Protein AF-0000000080804119 (afdb_homodimer)

pLDDT: mean 88.24, std 18.06, range [28.95, 98.88]

Structure (mmCIF, N/CA/C/O backbone):
data_AF-0000000080804119-model_v1
#
loop_
_entity.id
_entity.type
_entity.pdbx_description
1 polymer Angiogenin
#
loop_
_atom_site.group_PDB
_atom_site.id
_atom_site.type_symbol
_atom_site.label_atom_id
_atom_site.label_alt_id
_atom_site.label_comp_id
_atom_site.label_asym_id
_atom_site.label_entity_id
_atom_site.label_seq_id
_atom_site.pdbx_PDB_ins_code
_atom_site.Cartn_x
_atom_site.Cartn_y
_atom_site.Cartn_z
_atom_site.occupancy
_atom_site.B_iso_or_equiv
_atom_site.auth_seq_id
_atom_site.auth_comp_id
_atom_site.auth_asym_id
_atom_site.auth_atom_id
_atom_site.pdbx_PDB_model_num
ATOM 1 N N . MET A 1 1 ? -75.188 -12.43 28.734 1 28.95 1 MET A N 1
ATOM 2 C CA . MET A 1 1 ? -74 -11.648 29.062 1 28.95 1 MET A CA 1
ATOM 3 C C . MET A 1 1 ? -72.875 -11.961 28.094 1 28.95 1 MET A C 1
ATOM 5 O O . MET A 1 1 ? -72.312 -13.07 28.109 1 28.95 1 MET A O 1
ATOM 9 N N . VAL A 1 2 ? -72.938 -11.477 26.766 1 43 2 VAL A N 1
ATOM 10 C CA . VAL A 1 2 ? -72 -11.609 25.625 1 43 2 VAL A CA 1
ATOM 11 C C . VAL A 1 2 ? -70.625 -11.055 25.969 1 43 2 VAL A C 1
ATOM 13 O O . VAL A 1 2 ? -70.5 -9.883 26.328 1 43 2 VAL A O 1
ATOM 16 N N . MET A 1 3 ? -69.812 -11.805 26.703 1 42.59 3 MET A N 1
ATOM 17 C CA . MET A 1 3 ? -68.438 -11.461 27 1 42.59 3 MET A CA 1
ATOM 18 C C . MET A 1 3 ? -67.688 -11.008 25.75 1 42.59 3 MET A C 1
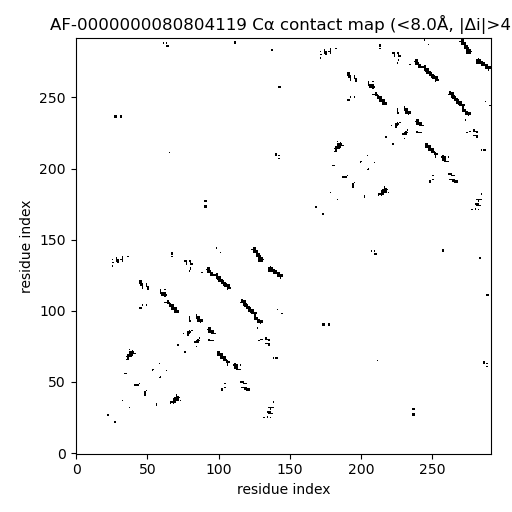ATOM 20 O O . MET A 1 3 ? -67.688 -11.727 24.75 1 42.59 3 MET A O 1
ATOM 24 N N . GLY A 1 4 ? -67.812 -9.742 25.297 1 43.38 4 GLY A N 1
ATOM 25 C CA . GLY A 1 4 ? -67.125 -9.086 24.203 1 43.38 4 GLY A CA 1
ATOM 26 C C . GLY A 1 4 ? -65.625 -9.305 24.203 1 43.38 4 GLY A C 1
ATOM 27 O O . GLY A 1 4 ? -65 -9.148 25.25 1 43.38 4 GLY A O 1
ATOM 28 N N . LEU A 1 5 ? -65.125 -10.305 23.484 1 48.16 5 LEU A N 1
ATOM 29 C CA . LEU A 1 5 ? -63.688 -10.508 23.203 1 48.16 5 LEU A CA 1
ATOM 30 C C . LEU A 1 5 ? -63 -9.18 22.891 1 48.16 5 LEU A C 1
ATOM 32 O O . LEU A 1 5 ? -63.406 -8.469 21.969 1 48.16 5 LEU A O 1
ATOM 36 N N . GLY A 1 6 ? -62.531 -8.445 23.875 1 47.31 6 GLY A N 1
ATOM 37 C CA . GLY A 1 6 ? -61.719 -7.238 23.672 1 47.31 6 GLY A CA 1
ATOM 38 C C . GLY A 1 6 ? -60.594 -7.43 22.688 1 47.31 6 GLY A C 1
ATOM 39 O O . GLY A 1 6 ? -60.156 -8.555 22.453 1 47.31 6 GLY A O 1
ATOM 40 N N . PRO A 1 7 ? -60.375 -6.566 21.688 1 52.31 7 PRO A N 1
ATOM 41 C CA . PRO A 1 7 ? -59.25 -6.605 20.719 1 52.31 7 PRO A CA 1
ATOM 42 C C . PRO A 1 7 ? -57.906 -6.766 21.375 1 52.31 7 PRO A C 1
ATOM 44 O O . PRO A 1 7 ? -57.594 -6.059 22.344 1 52.31 7 PRO A O 1
ATOM 47 N N . LEU A 1 8 ? -57.344 -8.039 21.547 1 51.06 8 LEU A N 1
ATOM 48 C CA . LEU A 1 8 ? -55.938 -8.227 21.906 1 51.06 8 LEU A CA 1
ATOM 49 C C . LEU A 1 8 ? -55.031 -7.383 21.031 1 51.06 8 LEU A C 1
ATOM 51 O O . LEU A 1 8 ? -54.938 -7.594 19.812 1 51.06 8 LEU A O 1
ATOM 55 N N . LEU A 1 9 ? -54.906 -6.07 21.328 1 48.06 9 LEU A N 1
ATOM 56 C CA . LEU A 1 9 ? -53.906 -5.258 20.641 1 48.06 9 LEU A CA 1
ATOM 57 C C . LEU A 1 9 ? -52.531 -5.906 20.75 1 48.06 9 LEU A C 1
ATOM 59 O O . LEU A 1 9 ? -52.031 -6.113 21.844 1 48.06 9 LEU A O 1
ATOM 63 N N . LEU A 1 10 ? -52.219 -6.875 19.859 1 48.91 10 LEU A N 1
ATOM 64 C CA . LEU A 1 10 ? -50.844 -7.363 19.703 1 48.91 10 LEU A CA 1
ATOM 65 C C . LEU A 1 10 ? -49.875 -6.203 19.531 1 48.91 10 LEU A C 1
ATOM 67 O O . LEU A 1 10 ? -49.906 -5.5 18.531 1 48.91 10 LEU A O 1
ATOM 71 N N . VAL A 1 11 ? -49.5 -5.535 20.656 1 46.88 11 VAL A N 1
ATOM 72 C CA . VAL A 1 11 ? -48.406 -4.586 20.641 1 46.88 11 VAL A CA 1
ATOM 73 C C . VAL A 1 11 ? -47.156 -5.254 20.047 1 46.88 11 VAL A C 1
ATOM 75 O O . VAL A 1 11 ? -46.625 -6.211 20.625 1 46.88 11 VAL A O 1
ATOM 78 N N . PHE A 1 12 ? -47.031 -5.328 18.703 1 48.06 12 PHE A N 1
ATOM 79 C CA . PHE A 1 12 ? -45.75 -5.637 18.047 1 48.06 12 PHE A CA 1
ATOM 80 C C . PHE A 1 12 ? -44.625 -4.781 18.625 1 48.06 12 PHE A C 1
ATOM 82 O O . PHE A 1 12 ? -44.562 -3.574 18.375 1 48.06 12 PHE A O 1
ATOM 89 N N . MET A 1 13 ? -44.156 -5.023 19.859 1 50.03 13 MET A N 1
ATOM 90 C CA . MET A 1 13 ? -42.938 -4.395 20.344 1 50.03 13 MET A CA 1
ATOM 91 C C . MET A 1 13 ? -41.812 -4.531 19.328 1 50.03 13 MET A C 1
ATOM 93 O O . MET A 1 13 ? -41.375 -5.641 19.031 1 50.03 13 MET A O 1
ATOM 97 N N . LEU A 1 14 ? -41.75 -3.707 18.297 1 50.22 14 LEU A N 1
ATOM 98 C CA . LEU A 1 14 ? -40.562 -3.533 17.5 1 50.22 14 LEU A CA 1
ATOM 99 C C . LEU A 1 14 ? -39.312 -3.389 18.391 1 50.22 14 LEU A C 1
ATOM 101 O O . LEU A 1 14 ? -39.125 -2.346 19.016 1 50.22 14 LEU A O 1
ATOM 105 N N . VAL A 1 15 ? -38.969 -4.395 19.188 1 49.31 15 VAL A N 1
ATOM 106 C CA . VAL A 1 15 ? -37.656 -4.375 19.828 1 49.31 15 VAL A CA 1
ATOM 107 C C . VAL A 1 15 ? -36.594 -3.957 18.812 1 49.31 15 VAL A C 1
ATOM 109 O O . VAL A 1 15 ? -36.312 -4.676 17.859 1 49.31 15 VAL A O 1
ATOM 112 N N . LEU A 1 16 ? -36.438 -2.648 18.531 1 50.03 16 LEU A N 1
ATOM 113 C CA . LEU A 1 16 ? -35.188 -2.188 17.969 1 50.03 16 LEU A CA 1
ATOM 114 C C . LEU A 1 16 ? -34 -2.842 18.672 1 50.03 16 LEU A C 1
ATOM 116 O O . LEU A 1 16 ? -33.688 -2.506 19.812 1 50.03 16 LEU A O 1
ATOM 120 N N . GLY A 1 17 ? -33.938 -4.184 18.672 1 47.69 17 GLY A N 1
ATOM 121 C CA . GLY A 1 17 ? -32.719 -4.789 19.141 1 47.69 17 GLY A CA 1
ATOM 122 C C . GLY A 1 17 ? -31.484 -3.945 18.859 1 47.69 17 GLY A C 1
ATOM 123 O O . GLY A 1 17 ? -31.141 -3.713 17.703 1 47.69 17 GLY A O 1
ATOM 124 N N . LEU A 1 18 ? -31.188 -2.896 19.625 1 47.06 18 LEU A N 1
ATOM 125 C CA . LEU A 1 18 ? -29.859 -2.291 19.625 1 47.06 18 LEU A CA 1
ATOM 126 C C . LEU A 1 18 ? -28.766 -3.355 19.469 1 47.06 18 LEU A C 1
ATOM 128 O O . LEU A 1 18 ? -28.469 -4.07 20.438 1 47.06 18 LEU A O 1
ATOM 132 N N . THR A 1 19 ? -28.766 -4.18 18.469 1 49 19 THR A N 1
ATOM 133 C CA . THR A 1 19 ? -27.578 -4.992 18.266 1 49 19 THR A CA 1
ATOM 134 C C . THR A 1 19 ? -26.312 -4.172 18.531 1 49 19 THR A C 1
ATOM 136 O O . THR A 1 19 ? -26.234 -3.002 18.141 1 49 19 THR A O 1
ATOM 139 N N . PRO A 1 20 ? -25.562 -4.391 19.578 1 51.22 20 PRO A N 1
ATOM 140 C CA . PRO A 1 20 ? -24.266 -3.73 19.719 1 51.22 20 PRO A CA 1
ATOM 141 C C . PRO A 1 20 ? -23.578 -3.494 18.375 1 51.22 20 PRO A C 1
ATOM 143 O O . PRO A 1 20 ? -23.656 -4.34 17.484 1 51.22 20 PRO A O 1
ATOM 146 N N . SER A 1 21 ? -23.547 -2.307 17.891 1 54.06 21 SER A N 1
ATOM 147 C CA . SER A 1 21 ? -22.984 -1.866 16.609 1 54.06 21 SER A CA 1
ATOM 148 C C . SER A 1 21 ? -21.625 -2.492 16.359 1 54.06 21 SER A C 1
ATOM 150 O O . SER A 1 21 ? -20.641 -2.162 17.031 1 54.06 21 SER A O 1
ATOM 152 N N . THR A 1 22 ? -21.422 -3.834 16.094 1 61.38 22 THR A N 1
ATOM 153 C CA . THR A 1 22 ? -20.188 -4.438 15.617 1 61.38 22 THR A CA 1
ATOM 154 C C . THR A 1 22 ? -19.484 -3.508 14.641 1 61.38 22 THR A C 1
ATOM 156 O O . THR A 1 22 ? -20.125 -2.76 13.898 1 61.38 22 THR A O 1
ATOM 159 N N . LEU A 1 23 ? -18.297 -3.01 15.078 1 72.31 23 LEU A N 1
ATOM 160 C CA . LEU A 1 23 ? -17.469 -2.188 14.203 1 72.31 23 LEU A CA 1
ATOM 161 C C . LEU A 1 23 ? -17.562 -2.678 12.758 1 72.31 23 LEU A C 1
ATOM 163 O O . LEU A 1 23 ? -17.406 -3.871 12.492 1 72.31 23 LEU A O 1
ATOM 167 N N . SER A 1 24 ? -17.922 -1.755 11.914 1 87.56 24 SER A N 1
ATOM 168 C CA . SER A 1 24 ? -18.031 -2.104 10.508 1 87.56 24 SER A CA 1
ATOM 169 C C . SER A 1 24 ? -16.656 -2.395 9.898 1 87.56 24 SER A C 1
ATOM 171 O O . SER A 1 24 ? -15.633 -2.029 10.477 1 87.56 24 SER A O 1
ATOM 173 N N . GLN A 1 25 ? -16.578 -3.119 8.906 1 88.25 25 GLN A N 1
ATOM 174 C CA . GLN A 1 25 ? -15.344 -3.395 8.18 1 88.25 25 GLN A CA 1
ATOM 175 C C . GLN A 1 25 ? -14.625 -2.102 7.809 1 88.25 25 GLN A C 1
ATOM 177 O O . GLN A 1 25 ? -13.391 -2.051 7.797 1 88.25 25 GLN A O 1
ATOM 182 N N . ASP A 1 26 ? -15.406 -1.047 7.555 1 91.56 26 ASP A N 1
ATOM 183 C CA . ASP A 1 26 ? -14.836 0.25 7.203 1 91.56 26 ASP A CA 1
ATOM 184 C C . ASP A 1 26 ? -14.148 0.888 8.406 1 91.56 26 ASP A C 1
ATOM 186 O O . ASP A 1 26 ? -13.078 1.491 8.273 1 91.56 26 ASP A O 1
ATOM 190 N N . ASP A 1 27 ? -14.703 0.689 9.555 1 94.75 27 ASP A N 1
ATOM 191 C CA . ASP A 1 27 ? -14.102 1.213 10.773 1 94.75 27 ASP A CA 1
ATOM 192 C C . ASP A 1 27 ? -12.789 0.494 11.094 1 94.75 27 ASP A C 1
ATOM 194 O O . ASP A 1 27 ? -11.82 1.119 11.531 1 94.75 27 ASP A O 1
ATOM 198 N N . ILE A 1 28 ? -12.82 -0.738 10.883 1 95.25 28 ILE A N 1
ATOM 199 C CA . ILE A 1 28 ? -11.625 -1.536 11.125 1 95.25 28 ILE A CA 1
ATOM 200 C C . ILE A 1 28 ? -10.508 -1.089 10.18 1 95.25 28 ILE A C 1
ATOM 202 O O . ILE A 1 28 ? -9.367 -0.879 10.609 1 95.25 28 ILE A O 1
ATOM 206 N N . ALA A 1 29 ? -10.852 -0.912 8.938 1 95.31 29 ALA A N 1
ATOM 207 C CA . ALA A 1 29 ? -9.867 -0.48 7.945 1 95.31 29 ALA A CA 1
ATOM 208 C C . ALA A 1 29 ? -9.312 0.9 8.289 1 95.31 29 ALA A C 1
ATOM 210 O O . ALA A 1 29 ? -8.117 1.149 8.141 1 95.31 29 ALA A O 1
ATOM 211 N N . TYR A 1 30 ? -10.195 1.769 8.742 1 97.44 30 TYR A N 1
ATOM 212 C CA . TYR A 1 30 ? -9.773 3.123 9.086 1 97.44 30 TYR A CA 1
ATOM 213 C C . TYR A 1 30 ? -8.836 3.111 10.281 1 97.44 30 TYR A C 1
ATOM 215 O O . TYR A 1 30 ? -7.805 3.791 10.273 1 97.44 30 TYR A O 1
ATOM 223 N N . ARG A 1 31 ? -9.133 2.379 11.289 1 97 31 ARG A N 1
ATOM 224 C CA . ARG A 1 31 ? -8.266 2.281 12.461 1 97 31 ARG A CA 1
ATOM 225 C C . ARG A 1 31 ? -6.902 1.701 12.086 1 97 31 ARG A C 1
ATOM 227 O O . ARG A 1 31 ? -5.871 2.152 12.578 1 97 31 ARG A O 1
ATOM 234 N N . ASN A 1 32 ? -6.938 0.667 11.266 1 96.88 32 ASN A N 1
ATOM 235 C CA . ASN A 1 32 ? -5.691 0.091 10.773 1 96.88 32 ASN A CA 1
ATOM 236 C C . ASN A 1 32 ? -4.871 1.113 9.992 1 96.88 32 ASN A C 1
ATOM 238 O O . ASN A 1 32 ? -3.648 1.18 10.148 1 96.88 32 ASN A O 1
ATOM 242 N N . PHE A 1 33 ? -5.551 1.932 9.172 1 98.19 33 PHE A N 1
ATOM 243 C CA . PHE A 1 33 ? -4.906 3.016 8.438 1 98.19 33 PHE A CA 1
ATOM 244 C C . PHE A 1 33 ? -4.184 3.959 9.398 1 98.19 33 PHE A C 1
ATOM 246 O O . PHE A 1 33 ? -3.023 4.309 9.172 1 98.19 33 PHE A O 1
ATOM 253 N N . LEU A 1 34 ? -4.902 4.367 10.414 1 98.5 34 LEU A N 1
ATOM 254 C CA . LEU A 1 34 ? -4.309 5.297 11.375 1 98.5 34 LEU A CA 1
ATOM 255 C C . LEU A 1 34 ? -3.111 4.668 12.07 1 98.5 34 LEU A C 1
ATOM 257 O O . LEU A 1 34 ? -2.07 5.309 12.234 1 98.5 34 LEU A O 1
ATOM 261 N N . THR A 1 35 ? -3.191 3.408 12.469 1 97.44 35 THR A N 1
ATOM 262 C CA . THR A 1 35 ? -2.109 2.719 13.164 1 97.44 35 THR A CA 1
ATOM 263 C C . THR A 1 35 ? -0.858 2.662 12.297 1 97.44 35 THR A C 1
ATOM 265 O O . THR A 1 35 ? 0.251 2.904 12.773 1 97.44 35 THR A O 1
ATOM 268 N N . ARG A 1 36 ? -0.995 2.465 11.047 1 97.88 36 ARG A N 1
ATOM 269 C CA . ARG A 1 36 ? 0.127 2.195 10.148 1 97.88 36 ARG A CA 1
ATOM 270 C C . ARG A 1 36 ? 0.708 3.492 9.594 1 97.88 36 ARG A C 1
ATOM 272 O O . ARG A 1 36 ? 1.89 3.551 9.25 1 97.88 36 ARG A O 1
ATOM 279 N N . HIS A 1 37 ? -0.157 4.613 9.539 1 98.75 37 HIS A N 1
ATOM 280 C CA . HIS A 1 37 ? 0.311 5.695 8.68 1 98.75 37 HIS A CA 1
ATOM 281 C C . HIS A 1 37 ? 0.243 7.039 9.391 1 98.75 37 HIS A C 1
ATOM 283 O O . HIS A 1 37 ? 0.794 8.031 8.914 1 98.75 37 HIS A O 1
ATOM 289 N N . TYR A 1 38 ? -0.411 7.129 10.523 1 98.88 38 TYR A N 1
ATOM 290 C CA . TYR A 1 38 ? -0.678 8.422 11.141 1 98.88 38 TYR A CA 1
ATOM 291 C C . TYR A 1 38 ? 0.236 8.648 12.344 1 98.88 38 TYR A C 1
ATOM 293 O O . TYR A 1 38 ? 0.295 7.82 13.25 1 98.88 38 TYR A O 1
ATOM 301 N N . ASP A 1 39 ? 0.907 9.68 12.336 1 98.81 39 ASP A N 1
ATOM 302 C CA . ASP A 1 39 ? 1.674 10.195 13.461 1 98.81 39 ASP A CA 1
ATOM 303 C C . ASP A 1 39 ? 1.718 11.727 13.445 1 98.81 39 ASP A C 1
ATOM 305 O O . ASP A 1 39 ? 2.545 12.32 12.758 1 98.81 39 ASP A O 1
ATOM 309 N N . ALA A 1 40 ? 0.943 12.375 14.273 1 98.25 40 ALA A N 1
ATOM 310 C CA . ALA A 1 40 ? 0.727 13.82 14.203 1 98.25 40 ALA A CA 1
ATOM 311 C C . ALA A 1 40 ? 1.98 14.578 14.625 1 98.25 40 ALA A C 1
ATOM 313 O O . ALA A 1 40 ? 2.297 15.625 14.055 1 98.25 40 ALA A O 1
ATOM 314 N N . LYS A 1 41 ? 2.658 14.078 15.602 1 97.62 41 LYS A N 1
ATOM 315 C CA . LYS A 1 41 ? 3.777 14.805 16.188 1 97.62 41 LYS A CA 1
ATOM 316 C C . LYS A 1 41 ? 5.012 13.914 16.312 1 97.62 41 LYS A C 1
ATOM 318 O O . LYS A 1 41 ? 5.359 13.469 17.406 1 97.62 41 LYS A O 1
ATOM 323 N N . PRO A 1 42 ? 5.691 13.789 15.234 1 97.94 42 PRO A N 1
ATOM 324 C CA . PRO A 1 42 ? 6.863 12.914 15.266 1 97.94 42 PRO A CA 1
ATOM 325 C C . PRO A 1 42 ? 8.008 13.484 16.094 1 97.94 42 PRO A C 1
ATOM 327 O O . PRO A 1 42 ? 8.234 14.695 16.078 1 97.94 42 PRO A O 1
ATOM 330 N N . LYS A 1 43 ? 8.594 12.602 16.812 1 97 43 LYS A N 1
ATOM 331 C CA . LYS A 1 43 ? 9.859 12.969 17.438 1 97 43 LYS A CA 1
ATOM 332 C C . LYS A 1 43 ? 11.047 12.594 16.547 1 97 43 LYS A C 1
ATOM 334 O O . LYS A 1 43 ? 11.617 11.516 16.688 1 97 43 LYS A O 1
ATOM 339 N N . GLY A 1 44 ? 11.375 13.469 15.617 1 97.06 44 GLY A N 1
ATOM 340 C CA . GLY A 1 44 ? 12.367 13.164 14.594 1 97.06 44 GLY A CA 1
ATOM 341 C C . GLY A 1 44 ? 11.758 12.57 13.336 1 97.06 44 GLY A C 1
ATOM 342 O O . GLY A 1 44 ? 10.594 12.148 13.344 1 97.06 44 GLY A O 1
ATOM 343 N N . ARG A 1 45 ? 12.508 12.57 12.305 1 98.31 45 ARG A N 1
ATOM 344 C CA . ARG A 1 45 ? 12.031 12.039 11.031 1 98.31 45 ARG A CA 1
ATOM 345 C C . ARG A 1 45 ? 13.172 11.406 10.242 1 98.31 45 ARG A C 1
ATOM 347 O O . ARG A 1 45 ? 13.273 11.602 9.031 1 98.31 45 ARG A O 1
ATOM 354 N N . ASP A 1 46 ? 13.977 10.734 10.984 1 98.19 46 ASP A N 1
ATOM 355 C CA . ASP A 1 46 ? 15.148 10.078 10.406 1 98.19 46 ASP A CA 1
ATOM 356 C C . ASP A 1 46 ? 15.047 8.562 10.562 1 98.19 46 ASP A C 1
ATOM 358 O O . ASP A 1 46 ? 13.977 8.031 10.867 1 98.19 46 ASP A O 1
ATOM 362 N N . HIS A 1 47 ? 16.156 7.91 10.305 1 97.56 47 HIS A N 1
ATOM 363 C CA . HIS A 1 47 ? 16.141 6.453 10.344 1 97.56 47 HIS A CA 1
ATOM 364 C C . HIS A 1 47 ? 15.797 5.945 11.742 1 97.56 47 HIS A C 1
ATOM 366 O O . HIS A 1 47 ? 15.156 4.898 11.883 1 97.56 47 HIS A O 1
ATOM 372 N N . LYS A 1 48 ? 16.203 6.648 12.766 1 98.19 48 LYS A N 1
ATOM 373 C CA . LYS A 1 48 ? 15.867 6.246 14.125 1 98.19 48 LYS A CA 1
ATOM 374 C C . LYS A 1 48 ? 14.367 6.328 14.367 1 98.19 48 LYS A C 1
ATOM 376 O O . LYS A 1 48 ? 13.789 5.461 15.023 1 98.19 48 LYS A O 1
ATOM 381 N N . TYR A 1 49 ? 13.797 7.383 13.836 1 98.75 49 TYR A N 1
ATOM 382 C CA . TYR A 1 49 ? 12.344 7.512 13.891 1 98.75 49 TYR A CA 1
ATOM 383 C C . TYR A 1 49 ? 11.672 6.305 13.242 1 98.75 49 TYR A C 1
ATOM 385 O O . TYR A 1 49 ? 10.758 5.711 13.828 1 98.75 49 TYR A O 1
ATOM 393 N N . CYS A 1 50 ? 12.117 5.926 12.047 1 98.69 50 CYS A N 1
ATOM 394 C CA . CYS A 1 50 ? 11.523 4.812 11.32 1 98.69 50 CYS A CA 1
ATOM 395 C C . CYS A 1 50 ? 11.648 3.514 12.102 1 98.69 50 CYS A C 1
ATOM 397 O O . CYS A 1 50 ? 10.672 2.779 12.258 1 98.69 50 CYS A O 1
ATOM 399 N N . GLU A 1 51 ? 12.836 3.262 12.586 1 97.5 51 GLU A N 1
ATOM 400 C CA . GLU A 1 51 ? 13.07 2.018 13.312 1 97.5 51 GLU A CA 1
ATOM 401 C C . GLU A 1 51 ? 12.195 1.936 14.562 1 97.5 51 GLU A C 1
ATOM 403 O O . GLU A 1 51 ? 11.625 0.884 14.859 1 97.5 51 GLU A O 1
ATOM 408 N N . SER A 1 52 ? 12.039 3.061 15.242 1 98.19 52 SER A N 1
ATOM 409 C CA . SER A 1 52 ? 11.227 3.107 16.453 1 98.19 52 SER A CA 1
ATOM 410 C C . SER A 1 52 ? 9.742 2.99 16.125 1 98.19 52 SER A C 1
ATOM 412 O O . SER A 1 52 ? 9.039 2.15 16.688 1 98.19 52 SER A O 1
ATOM 414 N N . MET A 1 53 ? 9.266 3.758 15.211 1 98.69 53 MET A N 1
ATOM 415 C CA . MET A 1 53 ? 7.84 3.846 14.906 1 98.69 53 MET A CA 1
ATOM 416 C C . MET A 1 53 ? 7.344 2.564 14.25 1 98.69 53 MET A C 1
ATOM 418 O O . MET A 1 53 ? 6.254 2.082 14.562 1 98.69 53 MET A O 1
ATOM 422 N N . MET A 1 54 ? 8.148 1.998 13.273 1 98.31 54 MET A N 1
ATOM 423 C CA . MET A 1 54 ? 7.785 0.724 12.664 1 98.31 54 MET A CA 1
ATOM 424 C C . MET A 1 54 ? 7.633 -0.365 13.719 1 98.31 54 MET A C 1
ATOM 426 O O . MET A 1 54 ? 6.691 -1.157 13.672 1 98.31 54 MET A O 1
ATOM 430 N N . GLY A 1 55 ? 8.539 -0.411 14.633 1 97.44 55 GLY A N 1
ATOM 431 C CA . GLY A 1 55 ? 8.469 -1.38 15.711 1 97.44 55 GLY A CA 1
ATOM 432 C C . GLY A 1 55 ? 7.254 -1.202 16.594 1 97.44 55 GLY A C 1
ATOM 433 O O . GLY A 1 55 ? 6.527 -2.164 16.859 1 97.44 55 GLY A O 1
ATOM 434 N N . LYS A 1 56 ? 6.992 0.023 17.047 1 97.88 56 LYS A N 1
ATOM 435 C CA . LYS A 1 56 ? 5.875 0.348 17.922 1 97.88 56 LYS A CA 1
ATOM 436 C C . LYS A 1 56 ? 4.543 -0.017 17.281 1 97.88 56 LYS A C 1
ATOM 438 O O . LYS A 1 56 ? 3.584 -0.363 17.984 1 97.88 56 LYS A O 1
ATOM 443 N N . ARG A 1 57 ? 4.586 0.011 15.953 1 97.62 57 ARG A N 1
ATOM 444 C CA . ARG A 1 57 ? 3.338 -0.219 15.234 1 97.62 57 ARG A CA 1
ATOM 445 C C . ARG A 1 57 ? 3.26 -1.65 14.719 1 97.62 57 ARG A C 1
ATOM 447 O O . ARG A 1 57 ? 2.369 -1.984 13.93 1 97.62 57 ARG A O 1
ATOM 454 N N . GLY A 1 58 ? 4.227 -2.486 15.016 1 95.5 58 GLY A N 1
ATOM 455 C CA . GLY A 1 58 ? 4.16 -3.912 14.734 1 95.5 58 GLY A CA 1
ATOM 456 C C . GLY A 1 58 ? 4.543 -4.258 13.312 1 95.5 58 GLY A C 1
ATOM 457 O O . GLY A 1 58 ? 4.07 -5.254 12.758 1 95.5 58 GLY A O 1
ATOM 458 N N . MET A 1 59 ? 5.434 -3.479 12.719 1 96.69 59 MET A N 1
ATOM 459 C CA . MET A 1 59 ? 5.738 -3.688 11.305 1 96.69 59 MET A CA 1
ATOM 460 C C . MET A 1 59 ? 7.195 -4.102 11.117 1 96.69 59 MET A C 1
ATOM 462 O O . MET A 1 59 ? 7.801 -3.809 10.086 1 96.69 59 MET A O 1
ATOM 466 N N . THR A 1 60 ? 7.762 -4.789 12.195 1 96.06 60 THR A N 1
ATOM 467 C CA . THR A 1 60 ? 9.172 -5.156 12.094 1 96.06 60 THR A CA 1
ATOM 468 C C . THR A 1 60 ? 9.352 -6.664 12.266 1 96.06 60 THR A C 1
ATOM 470 O O . THR A 1 60 ? 10.477 -7.152 12.359 1 96.06 60 THR A O 1
ATOM 473 N N . ARG A 1 61 ? 8.219 -7.422 12.43 1 93.75 61 ARG A N 1
ATOM 474 C CA . ARG A 1 61 ? 8.281 -8.875 12.523 1 93.7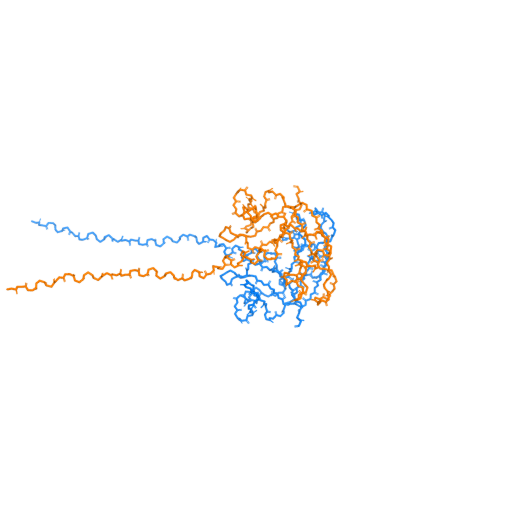5 61 ARG A CA 1
ATOM 475 C C . ARG A 1 61 ? 7.238 -9.531 11.617 1 93.75 61 ARG A C 1
ATOM 477 O O . ARG A 1 61 ? 6.172 -9.93 12.078 1 93.75 61 ARG A O 1
ATOM 484 N N . PRO A 1 62 ? 7.566 -9.711 10.352 1 93.56 62 PRO A N 1
ATOM 485 C CA . PRO A 1 62 ? 8.859 -9.43 9.727 1 93.56 62 PRO A CA 1
ATOM 486 C C . PRO A 1 62 ? 9.047 -7.953 9.398 1 93.56 62 PRO A C 1
ATOM 488 O O . PRO A 1 62 ? 8.125 -7.152 9.586 1 93.56 62 PRO A O 1
ATOM 491 N N . CYS A 1 63 ? 10.273 -7.539 8.891 1 96.25 63 CYS A N 1
ATOM 492 C CA . CYS A 1 63 ? 10.555 -6.168 8.477 1 96.25 63 CYS A CA 1
ATOM 493 C C . CYS A 1 63 ? 9.719 -5.785 7.262 1 96.25 63 CYS A C 1
ATOM 495 O O . CYS A 1 63 ? 9.906 -6.336 6.176 1 96.25 63 CYS A O 1
ATOM 497 N N . LYS A 1 64 ? 8.82 -4.871 7.473 1 95.88 64 LYS A N 1
ATOM 498 C CA . LYS A 1 64 ? 8.039 -4.395 6.328 1 95.88 64 LYS A CA 1
ATOM 499 C C . LYS A 1 64 ? 8.914 -3.592 5.367 1 95.88 64 LYS A C 1
ATOM 501 O O . LYS A 1 64 ? 9.734 -2.781 5.801 1 95.88 64 LYS A O 1
ATOM 506 N N . ASP A 1 65 ? 8.695 -3.729 4.125 1 95.44 65 ASP A N 1
ATOM 507 C CA . ASP A 1 65 ? 9.609 -3.207 3.111 1 95.44 65 ASP A CA 1
ATOM 508 C C . ASP A 1 65 ? 9.516 -1.686 3.02 1 95.44 65 ASP A C 1
ATOM 510 O O . ASP A 1 65 ? 10.516 -1.009 2.779 1 95.44 65 ASP A O 1
ATOM 514 N N . PHE A 1 66 ? 8.297 -1.182 3.203 1 97 66 PHE A N 1
ATOM 515 C CA . PHE A 1 66 ? 8.086 0.244 2.979 1 97 66 PHE A CA 1
ATOM 516 C C . PHE A 1 66 ? 6.844 0.733 3.709 1 97 66 PHE A C 1
ATOM 518 O O . PHE A 1 66 ? 5.824 0.041 3.742 1 97 66 PHE A O 1
ATOM 525 N N . ASN A 1 67 ? 6.973 1.879 4.277 1 98.31 67 ASN A N 1
ATOM 526 C CA . ASN A 1 67 ? 5.809 2.5 4.902 1 98.31 67 ASN A CA 1
ATOM 527 C C . ASN A 1 67 ? 5.926 4.02 4.926 1 98.31 67 ASN A C 1
ATOM 529 O O . ASN A 1 67 ? 7.031 4.559 5.008 1 98.31 67 ASN A O 1
ATOM 533 N N . THR A 1 68 ? 4.77 4.699 4.789 1 98.69 68 THR A N 1
ATOM 534 C CA . THR A 1 68 ? 4.699 6.156 4.879 1 98.69 68 THR A CA 1
ATOM 535 C C . THR A 1 68 ? 3.984 6.582 6.16 1 98.69 68 THR A C 1
ATOM 537 O O . THR A 1 68 ? 2.898 6.086 6.465 1 98.69 68 THR A O 1
ATOM 540 N N . PHE A 1 69 ? 4.562 7.473 6.902 1 98.88 69 PHE A N 1
ATOM 541 C CA . PHE A 1 69 ? 3.898 8.117 8.031 1 98.88 69 PHE A CA 1
ATOM 542 C C . PHE A 1 69 ? 3.523 9.555 7.688 1 98.88 69 PHE A C 1
ATOM 544 O O . PHE A 1 69 ? 4.352 10.312 7.18 1 98.88 69 PHE A O 1
ATOM 551 N N . VAL A 1 70 ? 2.303 9.922 8 1 98.88 70 VAL A N 1
ATOM 552 C CA . VAL A 1 70 ? 1.77 11.242 7.707 1 98.88 70 VAL A CA 1
ATOM 553 C C . VAL A 1 70 ? 1.676 12.062 8.992 1 98.88 70 VAL A C 1
ATOM 555 O O . VAL A 1 70 ? 1.149 11.586 10 1 98.88 70 VAL A O 1
ATOM 558 N N . HIS A 1 71 ? 2.232 13.234 8.859 1 98.81 71 HIS A N 1
ATOM 559 C CA . HIS A 1 71 ? 2.27 14.117 10.016 1 98.81 71 HIS A CA 1
ATOM 560 C C . HIS A 1 71 ? 1.289 15.273 9.859 1 98.81 71 HIS A C 1
ATOM 562 O O . HIS A 1 71 ? 1.696 16.406 9.602 1 98.81 71 HIS A O 1
ATOM 568 N N . GLY A 1 72 ? 0.023 15.125 10 1 97.75 72 GLY A N 1
ATOM 569 C CA . GLY A 1 72 ? -1.094 16.062 9.977 1 97.75 72 GLY A CA 1
ATOM 570 C C . GLY A 1 72 ? -2.178 15.719 10.977 1 97.75 72 GLY A C 1
ATOM 571 O O . GLY A 1 72 ? -1.927 15.016 11.961 1 97.75 72 GLY A O 1
ATOM 572 N N . THR A 1 73 ? -3.33 16.25 10.766 1 98.19 73 THR A N 1
ATOM 573 C CA . THR A 1 73 ? -4.43 15.906 11.664 1 98.19 73 THR A CA 1
ATOM 574 C C . THR A 1 73 ? -5.309 14.82 11.047 1 98.19 73 THR A C 1
ATOM 576 O O . THR A 1 73 ? -5.414 14.727 9.82 1 98.19 73 THR A O 1
ATOM 579 N N . LYS A 1 74 ? -5.926 14.07 11.93 1 98.5 74 LYS A N 1
ATOM 580 C CA . LYS A 1 74 ? -6.852 13.047 11.445 1 98.5 74 LYS A CA 1
ATOM 581 C C . LYS A 1 74 ? -7.949 13.664 10.586 1 98.5 74 LYS A C 1
ATOM 583 O O . LYS A 1 74 ? -8.352 13.086 9.57 1 98.5 74 LYS A O 1
ATOM 588 N N . GLU A 1 75 ? -8.359 14.812 10.945 1 98.12 75 GLU A N 1
ATOM 589 C CA . GLU A 1 75 ? -9.43 15.508 10.234 1 98.12 75 GLU A CA 1
ATOM 590 C C . GLU A 1 75 ? -9 15.867 8.812 1 98.12 75 GLU A C 1
ATOM 592 O O . GLU A 1 75 ? -9.766 15.672 7.863 1 98.12 75 GLU A O 1
ATOM 597 N N . SER A 1 76 ? -7.812 16.391 8.672 1 98.44 76 SER A N 1
ATOM 598 C CA . SER A 1 76 ? -7.328 16.781 7.348 1 98.44 76 SER A CA 1
ATOM 599 C C . SER A 1 76 ? -7.109 15.562 6.457 1 98.44 76 SER A C 1
ATOM 601 O O . SER A 1 76 ? -7.293 15.633 5.242 1 98.44 76 SER A O 1
ATOM 603 N N . ILE A 1 77 ? -6.77 14.469 7.113 1 98.81 77 ILE A N 1
ATOM 604 C CA . ILE A 1 77 ? -6.562 13.242 6.359 1 98.81 77 ILE A CA 1
ATOM 605 C C . ILE A 1 77 ? -7.91 12.672 5.922 1 98.81 77 ILE A C 1
ATOM 607 O O . ILE A 1 77 ? -8.078 12.281 4.762 1 98.81 77 ILE A O 1
ATOM 611 N N . LYS A 1 78 ? -8.883 12.695 6.777 1 98.62 78 LYS A N 1
ATOM 612 C CA . LYS A 1 78 ? -10.227 12.227 6.441 1 98.62 78 LYS A CA 1
ATOM 613 C C . LYS A 1 78 ? -10.836 13.078 5.328 1 98.62 78 LYS A C 1
ATOM 615 O O . LYS A 1 78 ? -11.578 12.562 4.484 1 98.62 78 LYS A O 1
ATOM 620 N N . ALA A 1 79 ? -10.516 14.328 5.324 1 98.81 79 ALA A N 1
ATOM 621 C CA . ALA A 1 79 ? -11.086 15.266 4.359 1 98.81 79 ALA A CA 1
ATOM 622 C C . ALA A 1 79 ? -10.648 14.922 2.938 1 98.81 79 ALA A C 1
ATOM 624 O O . ALA A 1 79 ? -11.242 15.398 1.968 1 98.81 79 ALA A O 1
ATOM 625 N N . ILE A 1 80 ? -9.594 14.148 2.803 1 98.81 80 ILE A N 1
ATOM 626 C CA . ILE A 1 80 ? -9.141 13.727 1.48 1 98.81 80 ILE A CA 1
ATOM 627 C C . ILE A 1 80 ? -10.227 12.883 0.812 1 98.81 80 ILE A C 1
ATOM 629 O O . ILE A 1 80 ? -10.312 12.828 -0.417 1 98.81 80 ILE A O 1
ATOM 633 N N . CYS A 1 81 ? -11.07 12.25 1.622 1 98.62 81 CYS A N 1
ATOM 634 C CA . CYS A 1 81 ? -12.133 11.398 1.098 1 98.62 81 CYS A CA 1
ATOM 635 C C . CYS A 1 81 ? -13.344 12.227 0.683 1 98.62 81 CYS A C 1
ATOM 637 O O . CYS A 1 81 ? -14.32 11.688 0.168 1 98.62 81 CYS A O 1
ATOM 639 N N . THR A 1 82 ? -13.234 13.547 0.847 1 98.06 82 THR A N 1
ATOM 640 C CA . THR A 1 82 ? -14.211 14.5 0.331 1 98.06 82 THR A CA 1
ATOM 641 C C . THR A 1 82 ? -13.539 15.508 -0.598 1 98.06 82 THR A C 1
ATOM 643 O O . THR A 1 82 ? -12.32 15.516 -0.744 1 98.06 82 THR A O 1
ATOM 646 N N . ASP A 1 83 ? -14.383 16.375 -1.16 1 97.81 83 ASP A N 1
ATOM 647 C CA . ASP A 1 83 ? -13.844 17.359 -2.096 1 97.81 83 ASP A CA 1
ATOM 648 C C . ASP A 1 83 ? -13.211 18.531 -1.354 1 97.81 83 ASP A C 1
ATOM 650 O O . ASP A 1 83 ? -12.602 19.406 -1.974 1 97.81 83 ASP A O 1
ATOM 654 N N . GLU A 1 84 ? -13.289 18.484 -0.118 1 98 84 GLU A N 1
ATOM 655 C CA . GLU A 1 84 ? -12.68 19.562 0.665 1 98 84 GLU A CA 1
ATOM 656 C C . GLU A 1 84 ? -11.156 19.531 0.546 1 98 84 GLU A C 1
ATOM 658 O O . GLU A 1 84 ? -10.523 20.562 0.364 1 98 84 GLU A O 1
ATOM 663 N N . ASN A 1 85 ? -10.641 18.266 0.652 1 98.5 85 ASN A N 1
ATOM 664 C CA . ASN A 1 85 ? -9.188 18.156 0.586 1 98.5 85 ASN A CA 1
ATOM 665 C C . ASN A 1 85 ? -8.75 17.031 -0.33 1 98.5 85 ASN A C 1
ATOM 667 O O . ASN A 1 85 ? -7.645 16.5 -0.188 1 98.5 85 ASN A O 1
ATOM 671 N N . GLY A 1 86 ? -9.641 16.578 -1.089 1 98.56 86 GLY A N 1
ATOM 672 C CA . GLY A 1 86 ? -9.289 15.477 -1.979 1 98.56 86 GLY A CA 1
ATOM 673 C C . GLY A 1 86 ? -9.789 15.68 -3.398 1 98.56 86 GLY A C 1
ATOM 674 O O . GLY A 1 86 ? -10.789 16.359 -3.619 1 98.56 86 GLY A O 1
ATOM 675 N N . SER A 1 87 ? -9.078 15.117 -4.344 1 98.25 87 SER A N 1
ATOM 676 C CA . SER A 1 87 ? -9.469 15.016 -5.746 1 98.25 87 SER A CA 1
ATOM 677 C C . SER A 1 87 ? -9.32 13.594 -6.266 1 98.25 87 SER A C 1
ATOM 679 O O . SER A 1 87 ? -8.469 12.836 -5.789 1 98.25 87 SER A O 1
ATOM 681 N N . PRO A 1 88 ? -10.102 13.219 -7.23 1 97 88 PRO A N 1
ATOM 682 C CA . PRO A 1 88 ? -9.93 11.883 -7.809 1 97 88 PRO A CA 1
ATOM 683 C C . PRO A 1 88 ? -8.531 11.664 -8.391 1 97 88 PRO A C 1
ATOM 685 O O . PRO A 1 88 ? -7.949 12.586 -8.969 1 97 88 PRO A O 1
ATOM 688 N N . TYR A 1 89 ? -8.023 10.547 -8.219 1 96.19 89 TYR A N 1
ATOM 689 C CA . TYR A 1 89 ? -6.734 10.133 -8.766 1 96.19 89 TYR A CA 1
ATOM 690 C C . TYR A 1 89 ? -6.809 8.719 -9.328 1 96.19 89 TYR A C 1
ATOM 692 O O . TYR A 1 89 ? -6.742 7.746 -8.578 1 96.19 89 TYR A O 1
ATOM 700 N N . GLY A 1 90 ? -7.012 8.664 -10.609 1 92.44 90 GLY A N 1
ATOM 701 C CA . GLY A 1 90 ? -7.277 7.355 -11.203 1 92.44 90 GLY A CA 1
ATOM 702 C C . GLY A 1 90 ? -8.664 6.832 -10.883 1 92.44 90 GLY A C 1
ATOM 703 O O . GLY A 1 90 ? -9.531 7.586 -10.438 1 92.44 90 GLY A O 1
ATOM 704 N N . PRO A 1 91 ? -8.844 5.559 -11.07 1 90.5 91 PRO A N 1
ATOM 705 C CA . PRO A 1 91 ? -10.18 4.992 -10.898 1 90.5 91 PRO A CA 1
ATOM 706 C C . PRO A 1 91 ? -10.531 4.719 -9.438 1 90.5 91 PRO A C 1
ATOM 708 O O . PRO A 1 91 ? -11.703 4.617 -9.086 1 90.5 91 PRO A O 1
ATOM 711 N N . GLU A 1 92 ? -9.516 4.672 -8.609 1 92.19 92 GLU A N 1
ATOM 712 C CA . GLU A 1 92 ? -9.773 4.109 -7.289 1 92.19 92 GLU A CA 1
ATOM 713 C C . GLU A 1 92 ? -9.328 5.066 -6.188 1 92.19 92 GLU A C 1
ATOM 715 O O . GLU A 1 92 ? -9.867 5.043 -5.078 1 92.19 92 GLU A O 1
ATOM 720 N N . PHE A 1 93 ? -8.469 6 -6.445 1 97.25 93 PHE A N 1
ATOM 721 C CA . PHE A 1 93 ? -7.773 6.711 -5.379 1 97.25 93 PHE A CA 1
ATOM 722 C C . PHE A 1 93 ? -8.164 8.188 -5.363 1 97.25 93 PHE A C 1
ATOM 724 O O . PHE A 1 93 ? -8.867 8.656 -6.266 1 97.25 93 PHE A O 1
ATOM 731 N N . ARG A 1 94 ? -7.859 8.789 -4.277 1 98.06 94 ARG A N 1
ATOM 732 C CA . ARG A 1 94 ? -7.91 10.234 -4.109 1 98.06 94 ARG A CA 1
ATOM 733 C C . ARG A 1 94 ? -6.551 10.789 -3.693 1 98.06 94 ARG A C 1
ATOM 735 O O . ARG A 1 94 ? -5.812 10.133 -2.949 1 98.06 94 ARG A O 1
ATOM 742 N N . ILE A 1 95 ? -6.262 11.969 -4.207 1 98.38 95 ILE A N 1
ATOM 743 C CA . ILE A 1 95 ? -5.02 12.656 -3.867 1 98.38 95 ILE A CA 1
ATOM 744 C C . ILE A 1 95 ? -5.328 13.922 -3.076 1 98.38 95 ILE A C 1
ATOM 746 O O . ILE A 1 95 ? -6.281 14.641 -3.387 1 98.38 95 ILE A O 1
ATOM 750 N N . SER A 1 96 ? -4.57 14.148 -2.041 1 98.69 96 SER A N 1
ATOM 751 C CA . SER A 1 96 ? -4.805 15.336 -1.231 1 98.69 96 SER A CA 1
ATOM 752 C C . SER A 1 96 ? -4.539 16.609 -2.031 1 98.69 96 SER A C 1
ATOM 754 O O . SER A 1 96 ? -3.604 16.656 -2.832 1 98.69 96 SER A O 1
ATOM 756 N N . LYS A 1 97 ? -5.34 17.578 -1.842 1 97.81 97 LYS A N 1
ATOM 757 C CA . LYS A 1 97 ? -5.098 18.891 -2.436 1 97.81 97 LYS A CA 1
ATOM 758 C C . LYS A 1 97 ? -3.971 19.625 -1.713 1 97.81 97 LYS A C 1
ATOM 760 O O . LYS A 1 97 ? -3.139 20.266 -2.35 1 97.81 97 LYS A O 1
ATOM 765 N N . SER A 1 98 ? -3.99 19.438 -0.382 1 96.88 98 SER A N 1
ATOM 766 C CA . SER A 1 98 ? -2.932 20.047 0.427 1 96.88 98 SER A CA 1
ATOM 767 C C . SER A 1 98 ? -1.76 19.078 0.6 1 96.88 98 SER A C 1
ATOM 769 O O . SER A 1 98 ? -1.928 17.859 0.497 1 96.88 98 SER A O 1
ATOM 771 N N . SER A 1 99 ? -0.593 19.672 0.872 1 97.75 99 SER A N 1
ATOM 772 C CA . SER A 1 99 ? 0.573 18.859 1.191 1 97.75 99 SER A CA 1
ATOM 773 C C . SER A 1 99 ? 0.62 18.516 2.678 1 97.75 99 SER A C 1
ATOM 775 O O . SER A 1 99 ? 0.095 19.266 3.508 1 97.75 99 SER A O 1
ATOM 777 N N . PHE A 1 100 ? 1.208 17.406 2.939 1 98.31 100 PHE A N 1
ATOM 778 C CA . PHE A 1 100 ? 1.491 16.953 4.297 1 98.31 100 PHE A CA 1
ATOM 779 C C . PHE A 1 100 ? 2.986 16.75 4.5 1 98.31 100 PHE A C 1
ATOM 781 O O . PHE A 1 100 ? 3.709 16.438 3.547 1 98.31 100 PHE A O 1
ATOM 788 N N . GLN A 1 101 ? 3.395 17.031 5.734 1 98 101 GLN A N 1
ATOM 789 C CA . GLN A 1 101 ? 4.688 16.453 6.074 1 98 101 GLN A CA 1
ATOM 790 C C . GLN A 1 101 ? 4.5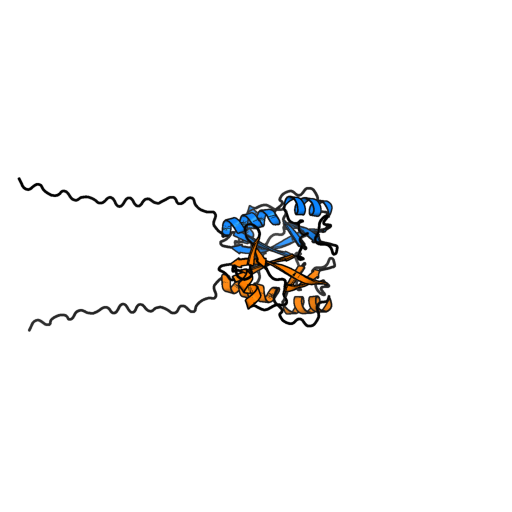94 14.93 6.195 1 98 101 GLN A C 1
ATOM 792 O O . GLN A 1 101 ? 3.682 14.406 6.836 1 98 101 GLN A O 1
ATOM 797 N N . VAL A 1 102 ? 5.543 14.258 5.473 1 98.56 102 VAL A N 1
ATOM 798 C CA . VAL A 1 102 ? 5.531 12.797 5.523 1 98.56 102 VAL A CA 1
ATOM 799 C C . VAL A 1 102 ? 6.945 12.281 5.785 1 98.56 102 VAL A C 1
ATOM 801 O O . VAL A 1 102 ? 7.926 12.984 5.543 1 98.56 102 VAL A O 1
ATOM 804 N N . THR A 1 103 ? 7.051 11.133 6.379 1 98.5 103 THR A N 1
ATOM 805 C CA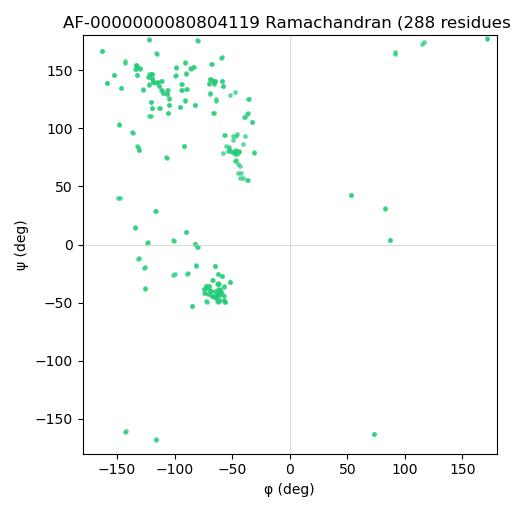 . THR A 1 103 ? 8.281 10.352 6.465 1 98.5 103 THR A CA 1
ATOM 806 C C . THR A 1 103 ? 8.109 8.992 5.797 1 98.5 103 THR A C 1
ATOM 808 O O . THR A 1 103 ? 7.246 8.211 6.188 1 98.5 103 THR A O 1
ATOM 811 N N . ASN A 1 104 ? 8.883 8.781 4.77 1 97.31 104 ASN A N 1
ATOM 812 C CA . ASN A 1 104 ? 8.945 7.473 4.125 1 97.31 104 ASN A CA 1
ATOM 813 C C . ASN A 1 104 ? 10.039 6.598 4.723 1 97.31 104 ASN A C 1
ATOM 815 O O . ASN A 1 104 ? 11.195 7.012 4.809 1 97.31 104 ASN A O 1
ATOM 819 N N . CYS A 1 105 ? 9.648 5.43 5.184 1 97.88 105 CYS A N 1
ATOM 820 C CA . CYS A 1 105 ? 10.562 4.457 5.762 1 97.88 105 CYS A CA 1
ATOM 821 C C . CYS A 1 105 ? 10.805 3.299 4.801 1 97.88 105 CYS A C 1
ATOM 823 O O . CYS A 1 105 ? 9.898 2.508 4.535 1 97.88 105 CYS A O 1
ATOM 825 N N . LYS A 1 106 ? 12 3.189 4.324 1 95.94 106 LYS A N 1
ATOM 826 C CA . LYS A 1 106 ? 12.367 2.168 3.348 1 95.94 106 LYS A CA 1
ATOM 827 C C . LYS A 1 106 ? 13.359 1.171 3.943 1 95.94 106 LYS A C 1
ATOM 829 O O . LYS A 1 106 ? 14.477 1.54 4.309 1 95.94 106 LYS A O 1
ATOM 834 N N . HIS A 1 107 ? 12.883 -0.09 3.992 1 95.62 107 HIS A N 1
ATOM 835 C CA . HIS A 1 107 ? 13.727 -1.145 4.543 1 95.62 107 HIS A CA 1
ATOM 836 C C . HIS A 1 107 ? 14.977 -1.348 3.689 1 95.62 107 HIS A C 1
ATOM 838 O O . HIS A 1 107 ? 14.891 -1.413 2.461 1 95.62 107 HIS A O 1
ATOM 844 N N . TYR A 1 108 ? 16.062 -1.235 4.309 1 88.94 108 TYR A N 1
ATOM 845 C CA . TYR A 1 108 ? 17.266 -1.544 3.555 1 88.94 108 TYR A CA 1
ATOM 846 C C . TYR A 1 108 ? 18 -2.734 4.164 1 88.94 108 TYR A C 1
ATOM 848 O O . TYR A 1 108 ? 17.906 -2.98 5.367 1 88.94 108 TYR A O 1
ATOM 856 N N . GLY A 1 109 ? 18.484 -3.596 3.287 1 78.75 109 GLY A N 1
ATOM 857 C CA . GLY A 1 109 ? 19.109 -4.859 3.643 1 78.75 109 GLY A CA 1
ATOM 858 C C . GLY A 1 109 ? 18.359 -6.066 3.133 1 78.75 109 GLY A C 1
ATOM 859 O O . GLY A 1 109 ? 17.266 -5.93 2.582 1 78.75 109 GLY A O 1
ATOM 860 N N . GLY A 1 110 ? 18.781 -7.281 3.24 1 73.88 110 GLY A N 1
ATOM 861 C CA . GLY A 1 110 ? 18.219 -8.484 2.643 1 73.88 110 GLY A CA 1
ATOM 862 C C . GLY A 1 110 ? 17.391 -9.297 3.617 1 73.88 110 GLY A C 1
ATOM 863 O O . GLY A 1 110 ? 16.391 -9.898 3.232 1 73.88 110 GLY A O 1
ATOM 864 N N . SER A 1 111 ? 17.656 -9.211 4.918 1 84 111 SER A N 1
ATOM 865 C CA . SER A 1 111 ? 16.938 -10.055 5.879 1 84 111 SER A CA 1
ATOM 866 C C . SER A 1 111 ? 15.664 -9.383 6.363 1 84 111 SER A C 1
ATOM 868 O O . SER A 1 111 ? 15.656 -8.188 6.664 1 84 111 SER A O 1
ATOM 870 N N . SER A 1 112 ? 14.57 -10.156 6.371 1 88.25 112 SER A N 1
ATOM 871 C CA . SER A 1 112 ? 13.305 -9.641 6.883 1 88.25 112 SER A CA 1
ATOM 872 C C . SER A 1 112 ? 13.164 -9.914 8.375 1 88.25 112 SER A C 1
ATOM 874 O O . SER A 1 112 ? 12.086 -9.703 8.953 1 88.25 112 SER A O 1
ATOM 876 N N . ARG A 1 113 ? 14.188 -10.336 9 1 91.25 113 ARG A N 1
ATOM 877 C CA . ARG A 1 113 ? 14.18 -10.57 10.438 1 91.25 113 ARG A CA 1
ATOM 878 C C . ARG A 1 113 ? 14.805 -9.398 11.188 1 91.25 113 ARG A C 1
ATOM 880 O O . ARG A 1 113 ? 15.812 -8.836 10.75 1 91.25 113 ARG A O 1
ATOM 887 N N . PRO A 1 114 ? 14.273 -9.156 12.336 1 92 114 PRO A N 1
ATOM 888 C CA . PRO A 1 114 ? 14.891 -8.094 13.141 1 92 114 PRO A CA 1
ATOM 889 C C . PRO A 1 114 ? 16.359 -8.367 13.461 1 92 114 PRO A C 1
ATOM 891 O O . PRO A 1 114 ? 16.781 -9.523 13.477 1 92 114 PRO A O 1
ATOM 894 N N . PRO A 1 115 ? 17.172 -7.359 13.836 1 93.38 115 PRO A N 1
ATOM 895 C CA . PRO A 1 115 ? 16.797 -5.941 13.812 1 93.38 115 PRO A CA 1
ATOM 896 C C . PRO A 1 115 ? 16.594 -5.41 12.398 1 93.38 115 PRO A C 1
ATOM 898 O O . PRO A 1 115 ? 17.297 -5.824 11.469 1 93.38 115 PRO A O 1
ATOM 901 N N . CYS A 1 116 ? 15.594 -4.543 12.219 1 95.56 116 CYS A N 1
ATOM 902 C CA . CYS A 1 116 ? 15.266 -3.926 10.938 1 95.56 116 CYS A CA 1
ATOM 903 C C . CYS A 1 116 ? 15.945 -2.568 10.797 1 95.56 116 CYS A C 1
ATOM 905 O O . CYS A 1 116 ? 15.93 -1.763 11.727 1 95.56 116 CYS A O 1
ATOM 907 N N . LYS A 1 117 ? 16.547 -2.367 9.68 1 95.94 117 LYS A N 1
ATOM 908 C CA . LYS A 1 117 ? 17.141 -1.068 9.375 1 95.94 117 LYS A CA 1
ATOM 909 C C . LYS A 1 117 ? 16.375 -0.352 8.266 1 95.94 117 LYS A C 1
ATOM 911 O O . LYS A 1 117 ? 15.938 -0.98 7.301 1 95.94 117 LYS A O 1
ATOM 916 N N . TYR A 1 118 ? 16.25 0.98 8.461 1 96.56 118 TYR A N 1
ATOM 917 C CA . TYR A 1 118 ? 15.477 1.757 7.496 1 96.56 118 TYR A CA 1
ATOM 918 C C . TYR A 1 118 ? 16.219 3.016 7.082 1 96.56 118 TYR A C 1
ATOM 920 O O . TYR A 1 118 ? 16.969 3.594 7.883 1 96.56 118 TYR A O 1
ATOM 928 N N . ARG A 1 119 ? 16.016 3.359 5.859 1 94.62 119 ARG A N 1
ATOM 929 C CA . ARG A 1 119 ? 16.297 4.711 5.387 1 94.62 119 ARG A CA 1
ATOM 930 C C . ARG A 1 119 ? 15.055 5.586 5.445 1 94.62 119 ARG A C 1
ATOM 932 O O . ARG A 1 119 ? 13.961 5.141 5.098 1 94.62 119 ARG A O 1
ATOM 939 N N . ALA A 1 120 ? 15.273 6.812 5.895 1 96.81 120 ALA A N 1
ATOM 940 C CA . ALA A 1 120 ? 14.148 7.742 5.988 1 96.81 120 ALA A CA 1
ATOM 941 C C . ALA A 1 120 ? 14.289 8.867 4.973 1 96.81 120 ALA A C 1
ATOM 943 O O . ALA A 1 120 ? 15.383 9.406 4.773 1 96.81 120 ALA A O 1
ATOM 944 N N . THR A 1 121 ? 13.219 9.148 4.27 1 95.19 121 THR A N 1
ATOM 945 C CA . THR A 1 121 ? 13.094 10.383 3.496 1 95.19 121 THR A CA 1
ATOM 946 C C . THR A 1 121 ? 11.891 11.188 3.963 1 95.19 121 THR A C 1
ATOM 948 O O . THR A 1 121 ? 10.773 10.672 4.031 1 95.19 121 THR A O 1
ATOM 951 N N . SER A 1 122 ? 12.188 12.422 4.355 1 95.75 122 SER A N 1
ATOM 952 C CA . SER A 1 122 ? 11.125 13.258 4.898 1 95.75 122 SER A CA 1
ATOM 953 C C . SER A 1 122 ? 10.93 14.523 4.062 1 95.75 122 SER A C 1
ATOM 955 O O . SER A 1 122 ? 11.875 15 3.428 1 95.75 122 SER A O 1
ATOM 957 N N . GLY A 1 123 ? 9.641 14.953 4.008 1 94.94 123 GLY A N 1
ATOM 958 C CA . GLY A 1 123 ? 9.359 16.172 3.277 1 94.94 123 GLY A CA 1
ATOM 959 C C . GLY A 1 123 ? 7.875 16.438 3.105 1 94.94 123 GLY A C 1
ATOM 960 O O . GLY A 1 123 ? 7.043 15.703 3.639 1 94.94 123 GLY A O 1
ATOM 961 N N . SER A 1 124 ? 7.648 17.594 2.482 1 97.06 124 SER A N 1
ATOM 962 C CA . SER A 1 124 ? 6.277 17.984 2.168 1 97.06 124 SER A CA 1
ATOM 963 C C . SER A 1 124 ? 5.793 17.312 0.887 1 97.06 124 SER A C 1
ATOM 965 O O . SER A 1 124 ? 6.41 17.469 -0.169 1 97.06 124 SER A O 1
ATOM 967 N N . ARG A 1 125 ? 4.727 16.531 0.984 1 96.75 125 ARG A N 1
ATOM 968 C CA . ARG A 1 125 ? 4.203 15.797 -0.158 1 96.75 125 ARG A CA 1
ATOM 969 C C . ARG A 1 125 ? 2.68 15.742 -0.123 1 96.75 125 ARG A C 1
ATOM 971 O O . ARG A 1 125 ? 2.07 15.922 0.935 1 96.75 125 ARG A O 1
ATOM 978 N N . ARG A 1 126 ? 2.086 15.539 -1.223 1 97.94 126 ARG A N 1
ATOM 979 C CA . ARG A 1 126 ? 0.689 15.117 -1.268 1 97.94 126 ARG A CA 1
ATOM 980 C C . ARG A 1 126 ? 0.569 13.609 -1.101 1 97.94 126 ARG A C 1
ATOM 982 O O . ARG A 1 126 ? 1.514 12.867 -1.39 1 97.94 126 ARG A O 1
ATOM 989 N N . ILE A 1 127 ? -0.555 13.203 -0.578 1 98.44 127 ILE A N 1
ATOM 990 C CA . ILE A 1 127 ? -0.673 11.766 -0.358 1 98.44 127 ILE A CA 1
ATOM 991 C C . ILE A 1 127 ? -1.852 11.211 -1.158 1 98.44 127 ILE A C 1
ATOM 993 O O . ILE A 1 127 ? -2.855 11.906 -1.352 1 98.44 127 ILE A O 1
ATOM 997 N N . VAL A 1 128 ? -1.691 10.008 -1.694 1 98.19 128 VAL A N 1
ATOM 998 C CA . VAL A 1 128 ? -2.689 9.266 -2.459 1 98.19 128 VAL A CA 1
ATOM 999 C C . VAL A 1 128 ? -3.268 8.141 -1.601 1 98.19 128 VAL A C 1
ATOM 1001 O O . VAL A 1 128 ? -2.533 7.266 -1.135 1 98.19 128 VAL A O 1
ATOM 1004 N N . ILE A 1 129 ? -4.617 8.195 -1.391 1 98.56 129 ILE A N 1
ATOM 1005 C CA . ILE A 1 129 ? -5.215 7.195 -0.511 1 98.56 129 ILE A CA 1
ATOM 1006 C C . ILE A 1 129 ? -6.473 6.621 -1.164 1 98.56 129 ILE A C 1
ATOM 1008 O O . ILE A 1 129 ? -7.039 7.23 -2.072 1 98.56 129 ILE A O 1
ATOM 1012 N N . ALA A 1 130 ? -6.789 5.375 -0.748 1 96.94 130 ALA A N 1
ATOM 1013 C CA . ALA A 1 130 ? -8.117 4.828 -1.036 1 96.94 130 ALA A CA 1
ATOM 1014 C C . ALA A 1 130 ? -9.102 5.16 0.081 1 96.94 130 ALA A C 1
ATOM 1016 O O . ALA A 1 130 ? -8.711 5.281 1.245 1 96.94 130 ALA A O 1
ATOM 1017 N N . CYS A 1 131 ? -10.344 5.336 -0.31 1 96.62 131 CYS A N 1
ATOM 1018 C CA . CYS A 1 131 ? -11.398 5.645 0.646 1 96.62 131 CYS A CA 1
ATOM 1019 C C . CYS A 1 131 ? -12.516 4.609 0.575 1 96.62 131 CYS A C 1
ATOM 1021 O O . CYS A 1 131 ? -12.875 4.148 -0.511 1 96.62 131 CYS A O 1
ATOM 1023 N N . ARG A 1 132 ? -13 4.219 1.719 1 92.25 132 ARG A N 1
ATOM 1024 C CA . ARG A 1 132 ? -14.164 3.354 1.851 1 92.25 132 ARG A CA 1
ATOM 1025 C C . ARG A 1 132 ? -15.258 4.027 2.676 1 92.25 132 ARG A C 1
ATOM 1027 O O . ARG A 1 132 ? -15.078 4.258 3.875 1 92.25 132 ARG A O 1
ATOM 1034 N N . ASN A 1 133 ? -16.297 4.348 1.979 1 91.94 133 ASN A N 1
ATOM 1035 C CA . ASN A 1 133 ? -17.422 5.008 2.627 1 91.94 133 ASN A CA 1
ATOM 1036 C C . ASN A 1 133 ? -16.984 6.25 3.398 1 91.94 133 ASN A C 1
ATOM 1038 O O . ASN A 1 133 ? -17.328 6.406 4.574 1 91.94 133 ASN A O 1
ATOM 1042 N N . GLY A 1 134 ? -16.094 6.992 2.734 1 95.44 134 GLY A N 1
ATOM 1043 C CA . GLY A 1 134 ? -15.734 8.297 3.256 1 95.44 134 GLY A CA 1
ATOM 1044 C C . GLY A 1 134 ? -14.602 8.242 4.262 1 95.44 134 GLY A C 1
ATOM 1045 O O . GLY A 1 134 ? -14.234 9.258 4.848 1 95.44 134 GLY A O 1
ATOM 1046 N N . LEU A 1 135 ? -14.047 7 4.457 1 97.62 135 LEU A N 1
ATOM 1047 C CA . LEU A 1 135 ? -12.961 6.855 5.422 1 97.62 135 LEU A CA 1
ATOM 1048 C C . LEU A 1 135 ? -11.695 6.359 4.738 1 97.62 135 LEU A C 1
ATOM 1050 O O . LEU A 1 135 ? -11.75 5.492 3.861 1 97.62 135 LEU A O 1
ATOM 1054 N N . PRO A 1 136 ? -10.562 6.953 5.188 1 98.31 136 PRO A N 1
ATOM 1055 C CA . PRO A 1 136 ? -9.305 6.426 4.66 1 98.31 136 PRO A CA 1
ATOM 1056 C C . PRO A 1 136 ? -9.125 4.934 4.938 1 98.31 136 PRO A C 1
ATOM 1058 O O . PRO A 1 136 ? -9.414 4.469 6.043 1 98.31 136 PRO A O 1
ATOM 1061 N N . SER A 1 137 ? -8.68 4.219 3.977 1 96.44 137 SER A N 1
ATOM 1062 C CA . SER A 1 137 ? -8.531 2.779 4.18 1 96.44 137 SER A CA 1
ATOM 1063 C C . SER A 1 137 ? -7.117 2.318 3.861 1 96.44 137 SER A C 1
ATOM 1065 O O . SER A 1 137 ? -6.621 1.362 4.461 1 96.44 137 SER A O 1
ATOM 1067 N N . HIS A 1 138 ? -6.418 2.838 2.824 1 95.5 138 HIS A N 1
ATOM 1068 C CA . HIS A 1 138 ? -5.082 2.432 2.408 1 95.5 138 HIS A CA 1
ATOM 1069 C C . HIS A 1 138 ? -4.289 3.615 1.861 1 95.5 138 HIS A C 1
ATOM 1071 O O . HIS A 1 138 ? -4.836 4.453 1.14 1 95.5 138 HIS A O 1
ATOM 1077 N N . LEU A 1 139 ? -3.045 3.738 2.27 1 98.31 139 LEU A N 1
ATOM 1078 C CA . LEU A 1 139 ? -2.15 4.727 1.677 1 98.31 139 LEU A CA 1
ATOM 1079 C C . LEU A 1 139 ? -1.31 4.105 0.567 1 98.31 139 LEU A C 1
ATOM 1081 O O . LEU A 1 139 ? -0.531 3.182 0.817 1 98.31 139 LEU A O 1
ATOM 1085 N N . ASP A 1 140 ? -1.507 4.645 -0.602 1 97.25 140 ASP A N 1
ATOM 1086 C CA . ASP A 1 140 ? -0.813 4.078 -1.756 1 97.25 140 ASP A CA 1
ATOM 1087 C C . ASP A 1 140 ? 0.592 4.66 -1.89 1 97.25 140 ASP A C 1
ATOM 1089 O O . ASP A 1 140 ? 1.567 3.918 -2.018 1 97.25 140 ASP A O 1
ATOM 1093 N N . GLU A 1 141 ? 0.645 5.977 -1.905 1 97.31 141 GLU A N 1
ATOM 1094 C CA . GLU A 1 141 ? 1.948 6.613 -2.068 1 97.31 141 GLU A CA 1
ATOM 1095 C C . GLU A 1 141 ? 1.9 8.078 -1.655 1 97.31 141 GLU A C 1
ATOM 1097 O O . GLU A 1 141 ? 0.823 8.625 -1.403 1 97.31 141 GLU A O 1
ATOM 1102 N N . SER A 1 142 ? 3.012 8.68 -1.489 1 96.94 142 SER A N 1
ATOM 1103 C CA . SER A 1 142 ? 3.174 10.117 -1.337 1 96.94 142 SER A CA 1
ATOM 1104 C C . SER A 1 142 ? 3.943 10.719 -2.51 1 96.94 142 SER A C 1
ATOM 1106 O O . SER A 1 142 ? 4.863 10.094 -3.039 1 96.94 142 SER A O 1
ATOM 1108 N N . ILE A 1 143 ? 3.506 11.883 -2.963 1 93.81 143 ILE A N 1
ATOM 1109 C CA . ILE A 1 143 ? 4.02 12.453 -4.203 1 93.81 143 ILE A CA 1
ATOM 1110 C C . ILE A 1 143 ? 4.5 13.883 -3.945 1 93.81 143 ILE A C 1
ATOM 1112 O O . ILE A 1 143 ? 3.809 14.672 -3.299 1 93.81 143 ILE A O 1
ATOM 1116 N N . PHE A 1 144 ? 5.699 14.094 -4.492 1 87.81 144 PHE A N 1
ATOM 1117 C CA . PHE A 1 144 ? 6.145 15.477 -4.445 1 87.81 144 PHE A CA 1
ATOM 1118 C C . PHE A 1 144 ? 5.254 16.359 -5.309 1 87.81 144 PHE A C 1
ATOM 1120 O O . PHE A 1 144 ? 4.723 15.914 -6.328 1 87.81 144 PHE A O 1
ATOM 1127 N N . HIS A 1 145 ? 4.938 17.5 -4.824 1 72.25 145 HIS A N 1
ATOM 1128 C CA . HIS A 1 145 ? 4.188 18.469 -5.613 1 72.25 145 HIS A CA 1
ATOM 1129 C C . HIS A 1 145 ? 4.906 18.797 -6.918 1 72.25 145 HIS A C 1
ATOM 1131 O O . HIS A 1 145 ? 6.078 19.172 -6.91 1 72.25 145 HIS A O 1
ATOM 1137 N N . VAL A 1 146 ? 4.488 18.031 -8.016 1 51.22 146 VAL A N 1
ATOM 1138 C CA . VAL A 1 146 ? 5.074 18.484 -9.273 1 51.22 146 VAL A CA 1
ATOM 1139 C C . VAL A 1 146 ? 4.277 19.656 -9.82 1 51.22 146 VAL A C 1
ATOM 1141 O O . VAL A 1 146 ? 3.062 19.75 -9.633 1 51.22 146 VAL A O 1
ATOM 1144 N N . MET B 1 1 ? -78.688 -6.242 -20.281 1 30.09 1 MET B N 1
ATOM 1145 C CA . MET B 1 1 ? -77.375 -6.512 -20.891 1 30.09 1 MET B CA 1
ATOM 1146 C C . MET B 1 1 ? -76.25 -5.82 -20.141 1 30.09 1 MET B C 1
ATOM 1148 O O . MET B 1 1 ? -76.188 -4.594 -20.172 1 30.09 1 MET B O 1
ATOM 1152 N N . VAL B 1 2 ? -76 -6.18 -18.797 1 42 2 VAL B N 1
ATOM 1153 C CA . VAL B 1 2 ? -75 -5.711 -17.812 1 42 2 VAL B CA 1
ATOM 1154 C C . VAL B 1 2 ? -73.625 -5.871 -18.375 1 42 2 VAL B C 1
ATOM 1156 O O . VAL B 1 2 ? -73.25 -6.961 -18.812 1 42 2 VAL B O 1
ATOM 1159 N N . MET B 1 3 ? -73.062 -4.93 -19.188 1 42.44 3 MET B N 1
ATOM 1160 C CA . MET B 1 3 ? -71.688 -4.82 -19.641 1 42.44 3 MET B CA 1
ATOM 1161 C C . MET B 1 3 ? -70.75 -5.035 -18.484 1 42.44 3 MET B C 1
ATOM 1163 O O . MET B 1 3 ? -70.812 -4.336 -17.469 1 42.44 3 MET B O 1
ATOM 1167 N N . GLY B 1 4 ? -70.5 -6.262 -18.031 1 42.97 4 GLY B N 1
ATOM 1168 C CA . GLY B 1 4 ? -69.562 -6.656 -17.016 1 42.97 4 GLY B CA 1
ATOM 1169 C C . GLY B 1 4 ? -68.188 -6.066 -17.25 1 42.97 4 GLY B C 1
ATOM 1170 O O . GLY B 1 4 ? -67.625 -6.18 -18.344 1 42.97 4 GLY B O 1
ATOM 1171 N N . LEU B 1 5 ? -67.875 -4.859 -16.719 1 47.75 5 LEU B N 1
ATOM 1172 C CA . LEU B 1 5 ? -66.5 -4.301 -16.672 1 47.75 5 LEU B CA 1
ATOM 1173 C C . LEU B 1 5 ? -65.5 -5.383 -16.359 1 47.75 5 LEU B C 1
ATOM 1175 O O . LEU B 1 5 ? -65.625 -6.094 -15.359 1 47.75 5 LEU B O 1
ATOM 1179 N N . GLY B 1 6 ? -64.875 -6.039 -17.344 1 47.66 6 GLY B N 1
ATOM 1180 C CA . GLY B 1 6 ? -63.812 -6.988 -17.203 1 47.66 6 GLY B CA 1
ATOM 1181 C C . GLY B 1 6 ? -62.656 -6.457 -16.359 1 47.66 6 GLY B C 1
ATOM 1182 O O . GLY B 1 6 ? -62.5 -5.242 -16.219 1 47.66 6 GLY B O 1
ATOM 1183 N N . PRO B 1 7 ? -62.156 -7.152 -15.328 1 51.88 7 PRO B N 1
ATOM 1184 C CA . PRO B 1 7 ? -61 -6.781 -14.492 1 51.88 7 PRO B CA 1
ATOM 1185 C C . PRO B 1 7 ? -59.812 -6.316 -15.32 1 51.88 7 PRO B C 1
ATOM 1187 O O . PRO B 1 7 ? -59.438 -6.969 -16.297 1 51.88 7 PRO B O 1
ATOM 1190 N N . LEU B 1 8 ? -59.594 -4.945 -15.578 1 50.22 8 LEU B N 1
ATOM 1191 C CA . LEU B 1 8 ? -58.344 -4.441 -16.094 1 50.22 8 LEU B CA 1
ATOM 1192 C C . LEU B 1 8 ? -57.156 -5.004 -15.305 1 50.22 8 LEU B C 1
ATOM 1194 O O . LEU B 1 8 ? -57.031 -4.73 -14.109 1 50.22 8 LEU B O 1
ATOM 1198 N N . LEU B 1 9 ? -56.75 -6.254 -15.586 1 46.59 9 LEU B N 1
ATOM 1199 C CA . LEU B 1 9 ? -55.5 -6.758 -15.008 1 46.59 9 LEU B CA 1
ATOM 1200 C C . LEU B 1 9 ? -54.344 -5.801 -15.273 1 46.59 9 LEU B C 1
ATOM 1202 O O . LEU B 1 9 ? -54 -5.547 -16.438 1 46.59 9 LEU B O 1
ATOM 1206 N N . LEU B 1 10 ? -54.219 -4.723 -14.477 1 48.03 10 LEU B N 1
ATOM 1207 C CA . LEU B 1 10 ? -53 -3.924 -14.484 1 48.03 10 LEU B CA 1
ATOM 1208 C C . LEU B 1 10 ? -51.781 -4.816 -14.422 1 48.03 10 LEU B C 1
ATOM 1210 O O . LEU B 1 10 ? -51.531 -5.473 -13.406 1 48.03 10 LEU B O 1
ATOM 1214 N N . VAL B 1 11 ? -51.375 -5.387 -15.578 1 45.5 11 VAL B N 1
ATOM 1215 C CA . VAL B 1 11 ? -50.062 -6.051 -15.664 1 45.5 11 VAL B CA 1
ATOM 1216 C C . VAL B 1 11 ? -48.969 -5.094 -15.211 1 45.5 11 VAL B C 1
ATOM 1218 O O . VAL B 1 11 ? -48.719 -4.066 -15.852 1 45.5 11 VAL B O 1
ATOM 1221 N N . PHE B 1 12 ? -48.75 -4.922 -13.875 1 47.38 12 PHE B N 1
ATOM 1222 C CA . PHE B 1 12 ? -47.531 -4.32 -13.375 1 47.38 12 PHE B CA 1
ATOM 1223 C C . PHE B 1 12 ? -46.312 -4.93 -14.055 1 47.38 12 PHE B C 1
ATOM 1225 O O . PHE B 1 12 ? -45.969 -6.09 -13.812 1 47.38 12 PHE B O 1
ATOM 1232 N N . MET B 1 13 ? -46.031 -4.621 -15.344 1 49.22 13 MET B N 1
ATOM 1233 C CA . MET B 1 13 ? -44.75 -4.977 -15.938 1 49.22 13 MET B CA 1
ATOM 1234 C C . MET B 1 13 ? -43.594 -4.574 -15.016 1 49.22 13 MET B C 1
ATOM 1236 O O . MET B 1 13 ? -43.375 -3.387 -14.781 1 49.22 13 MET B O 1
ATOM 1240 N N . LEU B 1 14 ? -43.312 -5.316 -13.961 1 49.62 14 LEU B N 1
ATOM 1241 C CA . LEU B 1 14 ? -42.031 -5.211 -13.289 1 49.62 14 LEU B CA 1
ATOM 1242 C C . LEU B 1 14 ? -40.875 -5.117 -14.305 1 49.62 14 LEU B C 1
ATOM 1244 O O . LEU B 1 14 ? -40.562 -6.113 -14.953 1 49.62 14 LEU B O 1
ATOM 1248 N N . VAL B 1 15 ? -40.844 -4.09 -15.148 1 48.97 15 VAL B N 1
ATOM 1249 C CA . VAL B 1 15 ? -39.625 -3.865 -15.93 1 48.97 15 VAL B CA 1
ATOM 1250 C C . VAL B 1 15 ? -38.406 -4.031 -15.031 1 48.97 15 VAL B C 1
ATOM 1252 O O . VAL B 1 15 ? -38.219 -3.262 -14.094 1 48.97 15 VAL B O 1
ATOM 1255 N N . LEU B 1 16 ? -37.969 -5.273 -14.734 1 49.91 16 LEU B N 1
ATOM 1256 C CA . LEU B 1 16 ? -36.594 -5.453 -14.32 1 49.91 16 LEU B CA 1
ATOM 1257 C C . LEU B 1 16 ? -35.656 -4.574 -15.148 1 49.91 16 LEU B C 1
ATOM 1259 O O . LEU B 1 16 ? -35.438 -4.852 -16.328 1 49.91 16 LEU B O 1
ATOM 1263 N N . GLY B 1 17 ? -35.906 -3.273 -15.133 1 47.66 17 GLY B N 1
ATOM 1264 C CA . GLY B 1 17 ? -34.875 -2.434 -15.734 1 47.66 17 GLY B CA 1
ATOM 1265 C C . GLY B 1 17 ? -33.469 -3.006 -15.594 1 47.66 17 GLY B C 1
ATOM 1266 O O . GLY B 1 17 ? -32.969 -3.17 -14.484 1 47.66 17 GLY B O 1
ATOM 1267 N N . LEU B 1 18 ? -33.031 -3.969 -16.406 1 46.84 18 LEU B N 1
ATOM 1268 C CA . LEU B 1 18 ? -31.625 -4.289 -16.547 1 46.84 18 LEU B CA 1
ATOM 1269 C C . LEU B 1 18 ? -30.766 -3.029 -16.484 1 46.84 18 LEU B C 1
ATOM 1271 O O . LEU B 1 18 ? -30.719 -2.256 -17.438 1 46.84 18 LEU B O 1
ATOM 1275 N N . THR B 1 19 ? -30.844 -2.217 -15.461 1 49.34 19 THR B N 1
ATOM 1276 C CA . THR B 1 19 ? -29.812 -1.185 -15.352 1 49.34 19 THR B CA 1
ATOM 1277 C C . THR B 1 19 ? -28.453 -1.733 -15.75 1 49.34 19 THR B C 1
ATOM 1279 O O . THR B 1 19 ? -28.109 -2.873 -15.422 1 49.34 19 THR B O 1
ATOM 1282 N N . PRO B 1 20 ? -27.859 -1.355 -16.875 1 51.03 20 PRO B N 1
ATOM 1283 C CA . PRO B 1 20 ? -26.484 -1.742 -17.156 1 51.03 20 PRO B CA 1
ATOM 1284 C C . PRO B 1 20 ? -25.625 -1.848 -15.891 1 51.03 20 PRO B C 1
ATOM 1286 O O . PRO B 1 20 ? -25.812 -1.058 -14.961 1 51.03 20 PRO B O 1
ATOM 1289 N N . SER B 1 21 ? -25.328 -2.998 -15.461 1 54.22 21 SER B N 1
ATOM 1290 C CA . SER B 1 21 ? -24.562 -3.328 -14.266 1 54.22 21 SER B CA 1
ATOM 1291 C C . SER B 1 21 ? -23.328 -2.426 -14.117 1 54.22 21 SER B C 1
ATOM 1293 O O . SER B 1 21 ? -22.391 -2.531 -14.898 1 54.22 21 SER B O 1
ATOM 1295 N N . THR B 1 22 ? -23.406 -1.077 -13.852 1 61.47 22 THR B N 1
ATOM 1296 C CA . THR B 1 22 ? -22.281 -0.226 -13.492 1 61.47 22 THR B CA 1
ATOM 1297 C C . THR B 1 22 ? -21.297 -0.983 -12.602 1 61.47 22 THR B C 1
ATOM 1299 O O . THR B 1 22 ? -21.703 -1.853 -11.828 1 61.47 22 THR B O 1
ATOM 1302 N N . LEU B 1 23 ? -20.094 -1.234 -13.18 1 72.12 23 LEU B N 1
ATOM 1303 C CA . LEU B 1 23 ? -19.031 -1.868 -12.398 1 72.12 23 LEU B CA 1
ATOM 1304 C C . LEU B 1 23 ? -19.062 -1.391 -10.953 1 72.12 23 LEU B C 1
ATOM 1306 O O . LEU B 1 23 ? -19.125 -0.186 -10.695 1 72.12 23 LEU B O 1
ATOM 1310 N N . SER B 1 24 ? -19.141 -2.344 -10.086 1 87.44 24 SER B N 1
ATOM 1311 C CA . SER B 1 24 ? -19.156 -2.01 -8.664 1 87.44 24 SER B CA 1
ATOM 1312 C C . SER B 1 24 ? -17.812 -1.438 -8.211 1 87.44 24 SER B C 1
ATOM 1314 O O . SER B 1 24 ? -16.797 -1.598 -8.898 1 87.44 24 SER B O 1
ATOM 1316 N N . GLN B 1 25 ? -17.766 -0.713 -7.238 1 88.12 25 GLN B N 1
ATOM 1317 C CA . GLN B 1 25 ? -16.531 -0.183 -6.652 1 88.12 25 GLN B CA 1
ATOM 1318 C C . GLN B 1 25 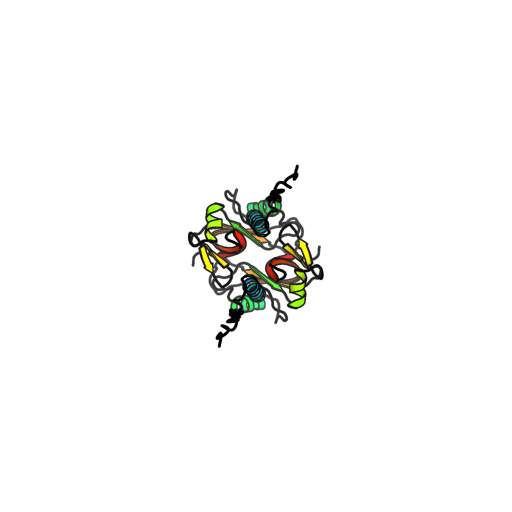? -15.531 -1.299 -6.375 1 88.12 25 GLN B C 1
ATOM 1320 O O . GLN B 1 25 ? -14.32 -1.101 -6.508 1 88.12 25 GLN B O 1
ATOM 1325 N N . ASP B 1 26 ? -16.047 -2.484 -6.047 1 91.5 26 ASP B N 1
ATOM 1326 C CA . ASP B 1 26 ? -15.195 -3.635 -5.777 1 91.5 26 ASP B CA 1
ATOM 1327 C C . ASP B 1 26 ? -14.523 -4.133 -7.055 1 91.5 26 ASP B C 1
ATOM 1329 O O . ASP B 1 26 ? -13.352 -4.508 -7.047 1 91.5 26 ASP B O 1
ATOM 1333 N N . ASP B 1 27 ? -15.234 -4.059 -8.141 1 94.69 27 ASP B N 1
ATOM 1334 C CA . ASP B 1 27 ? -14.68 -4.461 -9.422 1 94.69 27 ASP B CA 1
ATOM 1335 C C . ASP B 1 27 ? -13.586 -3.498 -9.883 1 94.69 27 ASP B C 1
ATOM 1337 O O . ASP B 1 27 ? -12.562 -3.92 -10.43 1 94.69 27 ASP B O 1
ATOM 1341 N N . ILE B 1 28 ? -13.844 -2.293 -9.648 1 95.19 28 ILE B N 1
ATOM 1342 C CA . ILE B 1 28 ? -12.867 -1.271 -10.016 1 95.19 28 ILE B CA 1
ATOM 1343 C C . ILE B 1 28 ? -11.586 -1.473 -9.203 1 95.19 28 ILE B C 1
ATOM 1345 O O . ILE B 1 28 ? -10.484 -1.452 -9.766 1 95.19 28 ILE B O 1
ATOM 1349 N N . ALA B 1 29 ? -11.742 -1.704 -7.934 1 95.31 29 ALA B N 1
ATOM 1350 C CA . ALA B 1 29 ? -10.586 -1.917 -7.062 1 95.31 29 ALA B CA 1
ATOM 1351 C C . ALA B 1 29 ? -9.805 -3.16 -7.48 1 95.31 29 ALA B C 1
ATOM 1353 O O . ALA B 1 29 ? -8.57 -3.158 -7.469 1 95.31 29 ALA B O 1
ATOM 1354 N N . TYR B 1 30 ? -10.539 -4.195 -7.836 1 97.44 30 TYR B N 1
ATOM 1355 C CA . TYR B 1 30 ? -9.891 -5.438 -8.242 1 97.44 30 TYR B CA 1
ATOM 1356 C C . TYR B 1 30 ? -9.109 -5.25 -9.539 1 97.44 30 TYR B C 1
ATOM 1358 O O . TYR B 1 30 ? -7.973 -5.703 -9.656 1 97.44 30 TYR B O 1
ATOM 1366 N N . ARG B 1 31 ? -9.672 -4.609 -10.5 1 97 31 ARG B N 1
ATOM 1367 C CA . ARG B 1 31 ? -8.977 -4.352 -11.758 1 97 31 ARG B CA 1
ATOM 1368 C C . ARG B 1 31 ? -7.734 -3.502 -11.531 1 97 31 ARG B C 1
ATOM 1370 O O . ARG B 1 31 ? -6.691 -3.74 -12.141 1 97 31 ARG B O 1
ATOM 1377 N N . ASN B 1 32 ? -7.887 -2.486 -10.703 1 96.81 32 ASN B N 1
ATOM 1378 C CA . ASN B 1 32 ? -6.734 -1.665 -10.352 1 96.81 32 ASN B CA 1
ATOM 1379 C C . ASN B 1 32 ? -5.641 -2.49 -9.68 1 96.81 32 ASN B C 1
ATOM 1381 O O . ASN B 1 32 ? -4.453 -2.312 -9.969 1 96.81 32 ASN B O 1
ATOM 1385 N N . PHE B 1 33 ? -6.039 -3.414 -8.797 1 98.19 33 PHE B N 1
ATOM 1386 C CA . PHE B 1 33 ? -5.109 -4.336 -8.156 1 98.19 33 PHE B CA 1
ATOM 1387 C C . PHE B 1 33 ? -4.324 -5.121 -9.195 1 98.19 33 PHE B C 1
ATOM 1389 O O . PHE B 1 33 ? -3.098 -5.227 -9.109 1 98.19 33 PHE B O 1
ATOM 1396 N N . LEU B 1 34 ? -5.051 -5.68 -10.141 1 98.5 34 LEU B N 1
ATOM 1397 C CA . LEU B 1 34 ? -4.395 -6.48 -11.164 1 98.5 34 LEU B CA 1
ATOM 1398 C C . LEU B 1 34 ? -3.434 -5.629 -11.984 1 98.5 34 LEU B C 1
ATOM 1400 O O . LEU B 1 34 ? -2.309 -6.047 -12.266 1 98.5 34 LEU B O 1
ATOM 1404 N N . THR B 1 35 ? -3.814 -4.422 -12.359 1 97.5 35 THR B N 1
ATOM 1405 C CA . THR B 1 35 ? -2.979 -3.537 -13.156 1 97.5 35 THR B CA 1
ATOM 1406 C C . THR B 1 35 ? -1.676 -3.217 -12.43 1 97.5 35 THR B C 1
ATOM 1408 O O . THR B 1 35 ? -0.602 -3.236 -13.039 1 97.5 35 THR B O 1
ATOM 1411 N N . ARG B 1 36 ? -1.71 -3.033 -11.172 1 97.88 36 ARG B N 1
ATOM 1412 C CA . ARG B 1 36 ? -0.571 -2.535 -10.406 1 97.88 36 ARG B CA 1
ATOM 1413 C C . ARG B 1 36 ? 0.318 -3.682 -9.938 1 97.88 36 ARG B C 1
ATOM 1415 O O . ARG B 1 36 ? 1.52 -3.496 -9.734 1 97.88 36 ARG B O 1
ATOM 1422 N N . HIS B 1 37 ? -0.281 -4.949 -9.805 1 98.75 37 HIS B N 1
ATOM 1423 C CA . HIS B 1 37 ? 0.49 -5.902 -9.008 1 98.75 37 HIS B CA 1
ATOM 1424 C C . HIS B 1 37 ? 0.613 -7.242 -9.727 1 98.75 37 HIS B C 1
ATOM 1426 O O . HIS B 1 37 ? 1.403 -8.102 -9.32 1 98.75 37 HIS B O 1
ATOM 1432 N N . TYR B 1 38 ? -0.136 -7.477 -10.781 1 98.88 38 TYR B N 1
ATOM 1433 C CA . TYR B 1 38 ? -0.202 -8.805 -11.383 1 98.88 38 TYR B CA 1
ATOM 1434 C C . TYR B 1 38 ? 0.6 -8.859 -12.672 1 98.88 38 TYR B C 1
ATOM 1436 O O . TYR B 1 38 ? 0.389 -8.047 -13.578 1 98.88 38 TYR B O 1
ATOM 1444 N N . ASP B 1 39 ? 1.454 -9.734 -12.766 1 98.81 39 ASP B N 1
ATOM 1445 C CA . ASP B 1 39 ? 2.176 -10.094 -13.977 1 98.81 39 ASP B CA 1
ATOM 1446 C C . ASP B 1 39 ? 2.529 -11.578 -13.984 1 98.81 39 ASP B C 1
ATOM 1448 O O . ASP B 1 39 ? 3.529 -11.984 -13.391 1 98.81 39 ASP B O 1
ATOM 1452 N N . ALA B 1 40 ? 1.829 -12.383 -14.727 1 98.25 40 ALA B N 1
ATOM 1453 C CA . ALA B 1 40 ? 1.916 -13.844 -14.648 1 98.25 40 ALA B CA 1
ATOM 1454 C C . ALA B 1 40 ? 3.244 -14.344 -15.211 1 98.25 40 ALA B C 1
ATOM 1456 O O . ALA B 1 40 ? 3.828 -15.289 -14.688 1 98.25 40 ALA B O 1
ATOM 1457 N N . LYS B 1 41 ? 3.684 -13.719 -16.25 1 97.62 41 LYS B N 1
ATOM 1458 C CA . LYS B 1 41 ? 4.855 -14.219 -16.969 1 97.62 41 LYS B CA 1
ATOM 1459 C C . LYS B 1 41 ? 5.863 -13.094 -17.219 1 97.62 41 LYS B C 1
ATOM 1461 O O . LYS B 1 41 ? 5.977 -12.594 -18.344 1 97.62 41 LYS B O 1
ATOM 1466 N N . PRO B 1 42 ? 6.633 -12.82 -16.234 1 97.94 42 PRO B N 1
ATOM 1467 C CA . PRO B 1 42 ? 7.59 -11.727 -16.375 1 97.94 42 PRO B CA 1
ATOM 1468 C C . PRO B 1 42 ? 8.727 -12.062 -17.344 1 97.94 42 PRO B C 1
ATOM 1470 O O . PRO B 1 42 ? 9.195 -13.203 -17.375 1 97.94 42 PRO B O 1
ATOM 1473 N N . LYS B 1 43 ? 9.016 -11.086 -18.109 1 97 43 LYS B N 1
ATOM 1474 C CA . LYS B 1 43 ? 10.25 -11.195 -18.891 1 97 43 LYS B CA 1
ATOM 1475 C C . LYS B 1 43 ? 11.43 -10.578 -18.141 1 97 43 LYS B C 1
ATOM 1477 O O . LYS B 1 43 ? 11.742 -9.398 -18.328 1 97 43 LYS B O 1
ATOM 1482 N N . GLY B 1 44 ? 12.055 -11.359 -17.266 1 97 44 GLY B N 1
ATOM 1483 C CA . GLY B 1 44 ? 13.07 -10.852 -16.359 1 97 44 GLY B CA 1
ATOM 1484 C C . GLY B 1 44 ? 12.5 -10.391 -15.023 1 97 44 GLY B C 1
ATOM 1485 O O . GLY B 1 44 ? 11.281 -10.25 -14.883 1 97 44 GLY B O 1
ATOM 1486 N N . ARG B 1 45 ? 13.336 -10.195 -14.086 1 98.31 45 ARG B N 1
ATOM 1487 C CA . ARG B 1 45 ? 12.906 -9.766 -12.758 1 98.31 45 ARG B CA 1
ATOM 1488 C C . ARG B 1 45 ? 13.977 -8.906 -12.094 1 98.31 45 ARG B C 1
ATOM 1490 O O . ARG B 1 45 ? 14.258 -9.062 -10.898 1 98.31 45 ARG B O 1
ATOM 1497 N N . ASP B 1 46 ? 14.539 -8.102 -12.922 1 98.19 46 ASP B N 1
ATOM 1498 C CA . ASP B 1 46 ? 15.609 -7.207 -12.469 1 98.19 46 ASP B CA 1
ATOM 1499 C C . ASP B 1 46 ? 15.188 -5.746 -12.602 1 98.19 46 ASP B C 1
ATOM 1501 O O . ASP B 1 46 ? 14.008 -5.445 -12.781 1 98.19 46 ASP B O 1
ATOM 1505 N N . HIS B 1 47 ? 16.172 -4.883 -12.453 1 97.62 47 HIS B N 1
ATOM 1506 C CA . HIS B 1 47 ? 15.859 -3.459 -12.477 1 97.62 47 HIS B CA 1
ATOM 1507 C C . HIS B 1 47 ? 15.258 -3.051 -13.82 1 97.62 47 HIS B C 1
ATOM 1509 O O . HIS B 1 47 ? 14.406 -2.158 -13.875 1 97.62 47 HIS B O 1
ATOM 1515 N N . LYS B 1 48 ? 15.688 -3.67 -14.898 1 98.19 48 LYS B N 1
ATOM 1516 C CA . LYS B 1 48 ? 15.117 -3.361 -16.203 1 98.19 48 LYS B CA 1
ATOM 1517 C C . LYS B 1 48 ? 13.648 -3.752 -16.281 1 98.19 48 LYS B C 1
ATOM 1519 O O . LYS B 1 48 ? 12.836 -3.027 -16.859 1 98.19 48 LYS B O 1
ATOM 1524 N N . TYR B 1 49 ? 13.359 -4.895 -15.688 1 98.75 49 TYR B N 1
ATOM 1525 C CA . TYR B 1 49 ? 11.969 -5.312 -15.578 1 98.75 49 TYR B CA 1
ATOM 1526 C C . TYR B 1 49 ? 11.141 -4.258 -14.844 1 98.75 49 TYR B C 1
ATOM 1528 O O . TYR B 1 49 ? 10.07 -3.869 -15.32 1 98.75 49 TYR B O 1
ATOM 1536 N N . CYS B 1 50 ? 11.641 -3.791 -13.719 1 98.69 50 CYS B N 1
ATOM 1537 C CA . CYS B 1 50 ? 10.93 -2.811 -12.906 1 98.69 50 CYS B CA 1
ATOM 1538 C C . CYS B 1 50 ? 10.703 -1.522 -13.695 1 98.69 50 CYS B C 1
ATOM 1540 O O . CYS B 1 50 ? 9.586 -1.002 -13.727 1 98.69 50 CYS B O 1
ATOM 1542 N N . GLU B 1 51 ? 11.742 -1.038 -14.305 1 97.56 51 GLU B N 1
ATOM 1543 C CA . GLU B 1 51 ? 11.633 0.218 -15.039 1 97.56 51 GLU B CA 1
ATOM 1544 C C . GLU B 1 51 ? 10.633 0.107 -16.188 1 97.56 51 GLU B C 1
ATOM 1546 O O . GLU B 1 51 ? 9.828 1.019 -16.406 1 97.56 51 GLU B O 1
ATOM 1551 N N . SER B 1 52 ? 10.625 -1.038 -16.844 1 98.19 52 SER B N 1
ATOM 1552 C CA . SER B 1 52 ? 9.703 -1.265 -17.953 1 98.19 52 SER B CA 1
ATOM 1553 C C . SER B 1 52 ? 8.273 -1.446 -17.469 1 98.19 52 SER B C 1
ATOM 1555 O O . SER B 1 52 ? 7.355 -0.773 -17.938 1 98.19 52 SER B O 1
ATOM 1557 N N . MET B 1 53 ? 8.07 -2.273 -16.5 1 98.69 53 MET B N 1
ATOM 1558 C CA . MET B 1 53 ? 6.738 -2.641 -16.031 1 98.69 53 MET B CA 1
ATOM 1559 C C . MET B 1 53 ? 6.07 -1.477 -15.305 1 98.69 53 MET B C 1
ATOM 1561 O O . MET B 1 53 ? 4.879 -1.228 -15.492 1 98.69 53 MET B O 1
ATOM 1565 N N . MET B 1 54 ? 6.852 -0.755 -14.438 1 98.38 54 MET B N 1
ATOM 1566 C CA . MET B 1 54 ? 6.312 0.429 -13.773 1 98.38 54 MET B CA 1
ATOM 1567 C C . MET B 1 54 ? 5.828 1.45 -14.797 1 98.38 54 MET B C 1
ATOM 1569 O O . MET B 1 54 ? 4.758 2.039 -14.633 1 98.38 54 MET B O 1
ATOM 1573 N N . GLY B 1 55 ? 6.594 1.663 -15.812 1 97.5 55 GLY B N 1
ATOM 1574 C CA . GLY B 1 55 ? 6.211 2.584 -16.875 1 97.5 55 GLY B CA 1
ATOM 1575 C C . GLY B 1 55 ? 4.961 2.154 -17.609 1 97.5 55 GLY B C 1
ATOM 1576 O O . GLY B 1 55 ? 4.031 2.945 -17.781 1 97.5 55 GLY B O 1
ATOM 1577 N N . LYS B 1 56 ? 4.906 0.897 -18.047 1 97.94 56 LYS B N 1
ATOM 1578 C CA . LYS B 1 56 ? 3.785 0.344 -18.797 1 97.94 56 LYS B CA 1
ATOM 1579 C C . LYS B 1 56 ? 2.486 0.439 -18 1 97.94 56 LYS B C 1
ATOM 1581 O O . LYS B 1 56 ? 1.406 0.579 -18.578 1 97.94 56 LYS B O 1
ATOM 1586 N N . ARG B 1 57 ? 2.686 0.44 -16.688 1 97.62 57 ARG B N 1
ATOM 1587 C CA . ARG B 1 57 ? 1.503 0.421 -15.828 1 97.62 57 ARG B CA 1
ATOM 1588 C C . ARG B 1 57 ? 1.198 1.813 -15.281 1 97.62 57 ARG B C 1
ATOM 1590 O O . ARG B 1 57 ? 0.351 1.97 -14.398 1 97.62 57 ARG B O 1
ATOM 1597 N N . GLY B 1 58 ? 1.938 2.816 -15.68 1 95.62 58 GLY B N 1
ATOM 1598 C CA . GLY B 1 58 ? 1.618 4.203 -15.375 1 95.62 58 GLY B CA 1
ATOM 1599 C C . GLY B 1 58 ? 2.078 4.633 -13.992 1 95.62 58 GLY B C 1
ATOM 1600 O O . GLY B 1 58 ? 1.479 5.52 -13.383 1 95.62 58 GLY B O 1
ATOM 1601 N N . MET B 1 59 ? 3.176 4.062 -13.516 1 96.75 59 MET B N 1
ATOM 1602 C CA . MET B 1 59 ? 3.588 4.344 -12.148 1 96.75 59 MET B CA 1
ATOM 1603 C C . MET B 1 59 ? 4.941 5.051 -12.125 1 96.75 59 MET B C 1
ATOM 1605 O O . MET B 1 59 ? 5.711 4.891 -11.172 1 96.75 59 MET B O 1
ATOM 1609 N N . THR B 1 60 ? 5.227 5.832 -13.25 1 96.06 60 THR B N 1
ATOM 1610 C CA . THR B 1 60 ? 6.535 6.48 -13.297 1 96.06 60 THR B CA 1
ATOM 1611 C C . THR B 1 60 ? 6.379 7.992 -13.469 1 96.06 60 THR B C 1
ATOM 1613 O O . THR B 1 60 ? 7.367 8.703 -13.664 1 96.06 60 THR B O 1
ATOM 1616 N N . ARG B 1 61 ? 5.113 8.5 -13.516 1 93.75 61 ARG B N 1
AT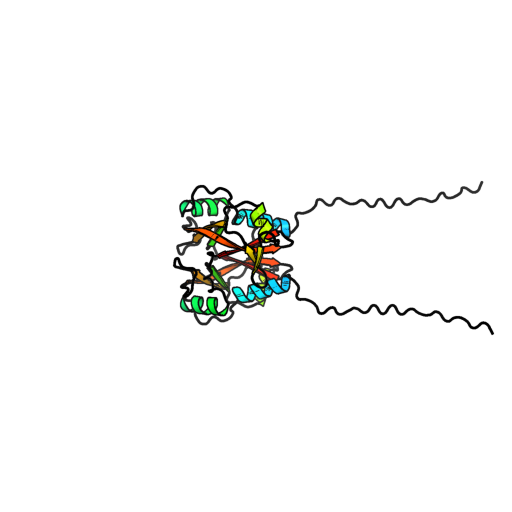OM 1617 C CA . ARG B 1 61 ? 4.863 9.938 -13.602 1 93.75 61 ARG B CA 1
ATOM 1618 C C . ARG B 1 61 ? 3.822 10.375 -12.57 1 93.75 61 ARG B C 1
ATOM 1620 O O . ARG B 1 61 ? 2.646 10.539 -12.906 1 93.75 61 ARG B O 1
ATOM 1627 N N . PRO B 1 62 ? 4.254 10.633 -11.336 1 93.56 62 PRO B N 1
ATOM 1628 C CA . PRO B 1 62 ? 5.641 10.633 -10.867 1 93.56 62 PRO B CA 1
ATOM 1629 C C . PRO B 1 62 ? 6.16 9.219 -10.578 1 93.56 62 PRO B C 1
ATOM 1631 O O . PRO B 1 62 ? 5.402 8.25 -10.672 1 93.56 62 PRO B O 1
ATOM 1634 N N . CYS B 1 63 ? 7.48 9.078 -10.219 1 96.31 63 CYS B N 1
ATOM 1635 C CA . CYS B 1 63 ? 8.078 7.793 -9.852 1 96.31 63 CYS B CA 1
ATOM 1636 C C . CYS B 1 63 ? 7.484 7.266 -8.555 1 96.31 63 CYS B C 1
ATOM 1638 O O . CYS B 1 63 ? 7.68 7.852 -7.492 1 96.31 63 CYS B O 1
ATOM 1640 N N . LYS B 1 64 ? 6.77 6.176 -8.672 1 95.88 64 LYS B N 1
ATOM 1641 C CA . LYS B 1 64 ? 6.238 5.57 -7.453 1 95.88 64 LYS B CA 1
ATOM 1642 C C . LYS B 1 64 ? 7.359 4.973 -6.605 1 95.88 64 LYS B C 1
ATOM 1644 O O . LYS B 1 64 ? 8.273 4.34 -7.133 1 95.88 64 LYS B O 1
ATOM 1649 N N . ASP B 1 65 ? 7.25 5.082 -5.336 1 95.44 65 ASP B N 1
ATOM 1650 C CA . ASP B 1 65 ? 8.359 4.766 -4.438 1 95.44 65 ASP B CA 1
ATOM 1651 C C . ASP B 1 65 ? 8.586 3.258 -4.355 1 95.44 65 ASP B C 1
ATOM 1653 O O . ASP B 1 65 ? 9.727 2.803 -4.238 1 95.44 65 ASP B O 1
ATOM 1657 N N . PHE B 1 66 ? 7.48 2.514 -4.406 1 97 66 PHE B N 1
ATOM 1658 C CA . PHE B 1 66 ? 7.598 1.079 -4.176 1 97 66 PHE B CA 1
ATOM 1659 C C . PHE B 1 66 ? 6.402 0.337 -4.766 1 97 66 PHE B C 1
ATOM 1661 O O . PHE B 1 66 ? 5.266 0.806 -4.672 1 97 66 PHE B O 1
ATOM 1668 N N . ASN B 1 67 ? 6.695 -0.758 -5.359 1 98.31 67 ASN B N 1
ATOM 1669 C CA . ASN B 1 67 ? 5.617 -1.608 -5.863 1 98.31 67 ASN B CA 1
ATOM 1670 C C . ASN B 1 67 ? 6.039 -3.074 -5.91 1 98.31 67 ASN B C 1
ATOM 1672 O O . ASN B 1 67 ? 7.215 -3.381 -6.129 1 98.31 67 ASN B O 1
ATOM 1676 N N . THR B 1 68 ? 5.07 -3.969 -5.652 1 98.69 68 THR B N 1
ATOM 1677 C CA . THR B 1 68 ? 5.285 -5.406 -5.75 1 98.69 68 THR B CA 1
ATOM 1678 C C . THR B 1 68 ? 4.531 -5.988 -6.941 1 98.69 68 THR B C 1
ATOM 1680 O O . THR B 1 68 ? 3.34 -5.727 -7.117 1 98.69 68 THR B O 1
ATOM 1683 N N . PHE B 1 69 ? 5.195 -6.762 -7.758 1 98.88 69 PHE B N 1
ATOM 1684 C CA . PHE B 1 69 ? 4.551 -7.539 -8.805 1 98.88 69 PHE B CA 1
ATOM 1685 C C . PHE B 1 69 ? 4.516 -9.016 -8.445 1 98.88 69 PHE B C 1
ATOM 1687 O O . PHE B 1 69 ? 5.531 -9.586 -8.039 1 98.88 69 PHE B O 1
ATOM 1694 N N . VAL B 1 70 ? 3.357 -9.625 -8.617 1 98.88 70 VAL B N 1
ATOM 1695 C CA . VAL B 1 70 ? 3.141 -11.031 -8.273 1 98.88 70 VAL B CA 1
ATOM 1696 C C . VAL B 1 70 ? 3.068 -11.867 -9.555 1 98.88 70 VAL B C 1
ATOM 1698 O O . VAL B 1 70 ? 2.342 -11.523 -10.484 1 98.88 70 VAL B O 1
ATOM 1701 N N . HIS B 1 71 ? 3.865 -12.891 -9.5 1 98.81 71 HIS B N 1
ATOM 1702 C CA . HIS B 1 71 ? 3.949 -13.766 -10.672 1 98.81 71 HIS B CA 1
ATOM 1703 C C . HIS B 1 71 ? 3.248 -15.094 -10.422 1 98.81 71 HIS B C 1
ATOM 1705 O O . HIS B 1 71 ? 3.904 -16.125 -10.227 1 98.81 71 HIS B O 1
ATOM 1711 N N . GLY B 1 72 ? 1.967 -15.211 -10.406 1 97.75 72 GLY B N 1
ATOM 1712 C CA . GLY B 1 72 ? 1.075 -16.344 -10.266 1 97.75 72 GLY B CA 1
ATOM 1713 C C . GLY B 1 72 ? -0.162 -16.25 -11.133 1 97.75 72 GLY B C 1
ATOM 1714 O O . GLY B 1 72 ? -0.171 -15.523 -12.133 1 97.75 72 GLY B O 1
ATOM 1715 N N . THR B 1 73 ? -1.155 -16.984 -10.805 1 98.19 73 THR B N 1
ATOM 1716 C CA . THR B 1 73 ? -2.396 -16.891 -11.562 1 98.19 73 THR B CA 1
ATOM 1717 C C . THR B 1 73 ? -3.4 -15.992 -10.836 1 98.19 73 THR B C 1
ATOM 1719 O O . THR B 1 73 ? -3.387 -15.906 -9.609 1 98.19 73 THR B O 1
ATOM 1722 N N . LYS B 1 74 ? -4.246 -15.398 -11.633 1 98.5 74 LYS B N 1
ATOM 1723 C CA . LYS B 1 74 ? -5.301 -14.586 -11.031 1 98.5 74 LYS B CA 1
ATOM 1724 C C . LYS B 1 74 ? -6.141 -15.406 -10.062 1 98.5 74 LYS B C 1
ATOM 1726 O O . LYS B 1 74 ? -6.543 -14.914 -9.008 1 98.5 74 LYS B O 1
ATOM 1731 N N . GLU B 1 75 ? -6.359 -16.609 -10.398 1 98.12 75 GLU B N 1
ATOM 1732 C CA . GLU B 1 75 ? -7.176 -17.5 -9.578 1 98.12 75 GLU B CA 1
ATOM 1733 C C . GLU B 1 75 ? -6.527 -17.75 -8.219 1 98.12 75 GLU B C 1
ATOM 1735 O O . GLU B 1 75 ? -7.203 -17.703 -7.188 1 98.12 75 GLU B O 1
ATOM 1740 N N . SER B 1 76 ? -5.254 -18.031 -8.211 1 98.44 76 SER B N 1
ATOM 1741 C CA . SER B 1 76 ? -4.559 -18.297 -6.957 1 98.44 76 SER B CA 1
ATOM 1742 C C . SER B 1 76 ? -4.492 -17.047 -6.082 1 98.44 76 SER B C 1
ATOM 1744 O O . SER B 1 76 ? -4.512 -17.141 -4.852 1 98.44 76 SER B O 1
ATOM 1746 N N . ILE B 1 77 ? -4.445 -15.914 -6.762 1 98.81 77 ILE B N 1
ATOM 1747 C CA . ILE B 1 77 ? -4.41 -14.656 -6.016 1 98.81 77 ILE B CA 1
ATOM 1748 C C . ILE B 1 77 ? -5.789 -14.375 -5.422 1 98.81 77 ILE B C 1
ATOM 1750 O O . ILE B 1 77 ? -5.902 -14.008 -4.246 1 98.81 77 ILE B O 1
ATOM 1754 N N . LYS B 1 78 ? -6.828 -14.602 -6.168 1 98.62 78 LYS B N 1
ATOM 1755 C CA . LYS B 1 78 ? -8.188 -14.414 -5.672 1 98.62 78 LYS B CA 1
ATOM 1756 C C . LYS B 1 78 ? -8.484 -15.359 -4.512 1 98.62 78 LYS B C 1
ATOM 1758 O O . LYS B 1 78 ? -9.211 -15 -3.582 1 98.62 78 LYS B O 1
ATOM 1763 N N . ALA B 1 79 ? -7.922 -16.516 -4.562 1 98.81 79 ALA B N 1
ATOM 1764 C CA . ALA B 1 79 ? -8.172 -17.531 -3.551 1 98.81 79 ALA B CA 1
ATOM 1765 C C . ALA B 1 79 ? -7.66 -17.094 -2.184 1 98.81 79 ALA B C 1
ATOM 1767 O O . ALA B 1 79 ? -8.039 -17.672 -1.158 1 98.81 79 ALA B O 1
ATOM 1768 N N . ILE B 1 80 ? -6.777 -16.125 -2.154 1 98.81 80 ILE B N 1
ATOM 1769 C CA . ILE B 1 80 ? -6.277 -15.602 -0.887 1 98.81 80 ILE B CA 1
ATOM 1770 C C . ILE B 1 80 ? -7.426 -14.984 -0.092 1 98.81 80 ILE B C 1
ATOM 1772 O O . ILE B 1 80 ? -7.379 -14.93 1.14 1 98.81 80 ILE B O 1
ATOM 1776 N N . CYS B 1 81 ? -8.461 -14.555 -0.8 1 98.62 81 CYS B N 1
ATOM 1777 C CA . CYS B 1 81 ? -9.609 -13.93 -0.15 1 98.62 81 CYS B CA 1
ATOM 1778 C C . CYS B 1 81 ? -10.57 -14.977 0.389 1 98.62 81 CYS B C 1
ATOM 1780 O O . CYS B 1 81 ? -11.578 -14.641 1.016 1 98.62 81 CYS B O 1
ATOM 1782 N N . THR B 1 82 ? -10.219 -16.25 0.197 1 98.06 82 THR B N 1
ATOM 1783 C CA . THR B 1 82 ? -10.914 -17.375 0.809 1 98.06 82 THR B CA 1
ATOM 1784 C C . THR B 1 82 ? -9.961 -18.219 1.646 1 98.06 82 THR B C 1
ATOM 1786 O O . THR B 1 82 ? -8.75 -17.969 1.654 1 98.06 82 THR B O 1
ATOM 1789 N N . ASP B 1 83 ? -10.539 -19.219 2.301 1 97.75 83 ASP B N 1
ATOM 1790 C CA . ASP B 1 83 ? -9.719 -20.062 3.162 1 97.75 83 ASP B CA 1
ATOM 1791 C C . ASP B 1 83 ? -8.945 -21.094 2.344 1 97.75 83 ASP B C 1
ATOM 1793 O O . ASP B 1 83 ? -8.102 -21.812 2.881 1 97.75 83 ASP B O 1
ATOM 1797 N N . GLU B 1 84 ? -9.164 -21.078 1.117 1 98 84 GLU B N 1
ATOM 1798 C CA . GLU B 1 84 ? -8.445 -22.016 0.262 1 98 84 GLU B CA 1
ATOM 1799 C C . GLU B 1 84 ? -6.957 -21.672 0.213 1 98 84 GLU B C 1
ATOM 1801 O O . GLU B 1 84 ? -6.113 -22.562 0.317 1 98 84 GLU B O 1
ATOM 1806 N N . ASN B 1 85 ? -6.715 -20.344 0.059 1 98.5 85 ASN B N 1
ATOM 1807 C CA . ASN B 1 85 ? -5.312 -19.938 -0.036 1 98.5 85 ASN B CA 1
ATOM 1808 C C . ASN B 1 85 ? -5.016 -18.734 0.837 1 98.5 85 ASN B C 1
ATOM 1810 O O . ASN B 1 85 ? -4.062 -18 0.578 1 98.5 85 ASN B O 1
ATOM 1814 N N . GLY B 1 86 ? -5.891 -18.453 1.688 1 98.56 86 GLY B N 1
ATOM 1815 C CA . GLY B 1 86 ? -5.668 -17.297 2.541 1 98.56 86 GLY B CA 1
ATOM 1816 C C . GLY B 1 86 ? -5.953 -17.578 4.004 1 98.56 86 GLY B C 1
ATOM 1817 O O . GLY B 1 86 ? -6.766 -18.438 4.332 1 98.56 86 GLY B O 1
ATOM 1818 N N . SER B 1 87 ? -5.273 -16.875 4.879 1 98.25 87 SER B N 1
ATOM 1819 C CA . SER B 1 87 ? -5.512 -16.844 6.32 1 98.25 87 SER B CA 1
ATOM 1820 C C . SER B 1 87 ? -5.594 -15.414 6.836 1 98.25 87 SER B C 1
ATOM 1822 O O . SER B 1 87 ? -4.977 -14.508 6.273 1 98.25 87 SER B O 1
ATOM 1824 N N . PRO B 1 88 ? -6.324 -15.195 7.883 1 97 88 PRO B N 1
ATOM 1825 C CA . PRO B 1 88 ? -6.359 -13.852 8.453 1 97 88 PRO B CA 1
ATOM 1826 C C . PRO B 1 88 ? -4.98 -13.344 8.875 1 97 88 PRO B C 1
ATOM 1828 O O . PRO B 1 88 ? -4.164 -14.125 9.375 1 97 88 PRO B O 1
ATOM 1831 N N . TYR B 1 89 ? -4.727 -12.156 8.656 1 96.19 89 TYR B N 1
ATOM 1832 C CA . TYR B 1 89 ? -3.498 -11.484 9.062 1 96.19 89 TYR B CA 1
ATOM 1833 C C . TYR B 1 89 ? -3.795 -10.109 9.648 1 96.19 89 TYR B C 1
ATOM 1835 O O . TYR B 1 89 ? -3.99 -9.141 8.914 1 96.19 89 TYR B O 1
ATOM 1843 N N . GLY B 1 90 ? -3.867 -10.086 10.945 1 92.44 90 GLY B N 1
ATOM 1844 C CA . GLY B 1 90 ? -4.328 -8.859 11.578 1 92.44 90 GLY B CA 1
ATOM 1845 C C . GLY B 1 90 ? -5.82 -8.625 11.414 1 92.44 90 GLY B C 1
ATOM 1846 O O . GLY B 1 90 ? -6.559 -9.539 11.039 1 92.44 90 GLY B O 1
ATOM 1847 N N . PRO B 1 91 ? -6.223 -7.422 11.641 1 90.5 91 PRO B N 1
ATOM 1848 C CA . PRO B 1 91 ? -7.66 -7.141 11.625 1 90.5 91 PRO B CA 1
ATOM 1849 C C . PRO B 1 91 ? -8.211 -6.953 10.211 1 90.5 91 PRO B C 1
ATOM 1851 O O . PRO B 1 91 ? -9.414 -7.094 9.984 1 90.5 91 PRO B O 1
ATOM 1854 N N . GLU B 1 92 ? -7.32 -6.699 9.289 1 92.06 92 GLU B N 1
ATOM 1855 C CA . GLU B 1 92 ? -7.824 -6.207 8.008 1 92.06 92 GLU B CA 1
ATOM 1856 C C . GLU B 1 92 ? -7.32 -7.062 6.852 1 92.06 92 GLU B C 1
ATOM 1858 O O . GLU B 1 92 ? -7.977 -7.152 5.812 1 92.06 92 GLU B O 1
ATOM 1863 N N . PHE B 1 93 ? -6.281 -7.812 7.012 1 97.25 93 PHE B N 1
ATOM 1864 C CA . PHE B 1 93 ? -5.59 -8.383 5.859 1 97.25 93 PHE B CA 1
ATOM 1865 C C . PHE B 1 93 ? -5.672 -9.898 5.871 1 97.25 93 PHE B C 1
ATOM 1867 O O . PHE B 1 93 ? -6.152 -10.492 6.844 1 97.25 93 PHE B O 1
ATOM 1874 N N . ARG B 1 94 ? -5.371 -10.43 4.75 1 98.06 94 ARG B N 1
ATOM 1875 C CA . ARG B 1 94 ? -5.145 -11.867 4.574 1 98.06 94 ARG B CA 1
ATOM 1876 C C . ARG B 1 94 ? -3.76 -12.133 3.998 1 98.06 94 ARG B C 1
ATOM 1878 O O . ARG B 1 94 ? -3.258 -11.352 3.186 1 98.06 94 ARG B O 1
ATOM 1885 N N . ILE B 1 95 ? -3.18 -13.219 4.461 1 98.38 95 ILE B N 1
ATOM 1886 C CA . ILE B 1 95 ? -1.872 -13.641 3.975 1 98.38 95 ILE B CA 1
ATOM 1887 C C . ILE B 1 95 ? -2.006 -14.953 3.207 1 98.38 95 ILE B C 1
ATOM 1889 O O . ILE B 1 95 ? -2.754 -15.852 3.617 1 98.38 95 ILE B O 1
ATOM 1893 N N . SER B 1 96 ? -1.344 -15.031 2.092 1 98.69 96 SER B N 1
ATOM 1894 C CA . SER B 1 96 ? -1.421 -16.266 1.304 1 98.69 96 SER B CA 1
ATOM 1895 C C . SER B 1 96 ? -0.813 -17.438 2.055 1 98.69 96 SER B C 1
ATOM 1897 O O . SER B 1 96 ? 0.199 -17.297 2.742 1 98.69 96 SER B O 1
ATOM 1899 N N . LYS B 1 97 ? -1.412 -18.562 1.947 1 97.81 97 LYS B N 1
ATOM 1900 C CA . LYS B 1 97 ? -0.84 -19.781 2.494 1 97.81 97 LYS B CA 1
ATOM 1901 C C . LYS B 1 97 ? 0.321 -20.281 1.638 1 97.81 97 LYS B C 1
ATOM 1903 O O . LYS B 1 97 ? 1.336 -20.734 2.164 1 97.81 97 LYS B O 1
ATOM 1908 N N . SER B 1 98 ? 0.104 -20.125 0.316 1 96.88 98 SER B N 1
ATOM 1909 C CA . SER B 1 98 ? 1.161 -20.516 -0.617 1 96.88 98 SER B CA 1
ATOM 1910 C C . SER B 1 98 ? 2.09 -19.328 -0.904 1 96.88 98 SER B C 1
ATOM 1912 O O . SER B 1 98 ? 1.695 -18.172 -0.764 1 96.88 98 SER B O 1
ATOM 1914 N N . SER B 1 99 ? 3.311 -19.688 -1.323 1 97.75 99 SER B N 1
ATOM 1915 C CA . SER B 1 99 ? 4.246 -18.656 -1.759 1 97.75 99 SER B CA 1
ATOM 1916 C C . SER B 1 99 ? 4.055 -18.312 -3.234 1 97.75 99 SER B C 1
ATOM 1918 O O . SER B 1 99 ? 3.604 -19.156 -4.012 1 97.75 99 SER B O 1
ATOM 1920 N N . PHE B 1 100 ? 4.387 -17.109 -3.547 1 98.31 100 PHE B N 1
ATOM 1921 C CA . PHE B 1 100 ? 4.418 -16.641 -4.926 1 98.31 100 PHE B CA 1
ATOM 1922 C C . PHE B 1 100 ? 5.809 -16.125 -5.289 1 98.31 100 PHE B C 1
ATOM 1924 O O . PHE B 1 100 ? 6.555 -15.672 -4.422 1 98.31 100 PHE B O 1
ATOM 1931 N N . GLN B 1 101 ? 6.113 -16.344 -6.562 1 98.06 101 GLN B N 1
ATOM 1932 C CA . GLN B 1 101 ? 7.219 -15.508 -7.043 1 98.06 101 GLN B CA 1
ATOM 1933 C C . GLN B 1 101 ? 6.805 -14.039 -7.133 1 98.06 101 GLN B C 1
ATOM 1935 O O . GLN B 1 101 ? 5.742 -13.719 -7.668 1 98.06 101 GLN B O 1
ATOM 1940 N N . VAL B 1 102 ? 7.676 -13.18 -6.531 1 98.56 102 VAL B N 1
ATOM 1941 C CA . VAL B 1 102 ? 7.363 -11.758 -6.562 1 98.56 102 VAL B CA 1
ATOM 1942 C C . VAL B 1 102 ? 8.602 -10.969 -6.973 1 98.56 102 VAL B C 1
ATOM 1944 O O . VAL B 1 102 ? 9.727 -11.453 -6.852 1 98.56 102 VAL B O 1
ATOM 1947 N N . THR B 1 103 ? 8.414 -9.828 -7.555 1 98.5 103 THR B N 1
ATOM 1948 C CA . THR B 1 103 ? 9.445 -8.82 -7.773 1 98.5 103 THR B CA 1
ATOM 1949 C C . THR B 1 103 ? 9.078 -7.516 -7.07 1 98.5 103 THR B C 1
ATOM 1951 O O . THR B 1 103 ? 8.039 -6.922 -7.359 1 98.5 103 THR B O 1
ATOM 1954 N N . ASN B 1 104 ? 9.898 -7.141 -6.145 1 97.31 104 ASN B N 1
ATOM 1955 C CA . ASN B 1 104 ? 9.766 -5.844 -5.496 1 97.31 104 ASN B CA 1
ATOM 1956 C C . ASN B 1 104 ? 10.586 -4.77 -6.211 1 97.31 104 ASN B C 1
ATOM 1958 O O . ASN B 1 104 ? 11.789 -4.945 -6.43 1 97.31 104 ASN B O 1
ATOM 1962 N N . CYS B 1 105 ? 9.922 -3.711 -6.613 1 97.94 105 CYS B N 1
ATOM 1963 C CA . CYS B 1 105 ? 10.555 -2.578 -7.281 1 97.94 105 CYS B CA 1
ATOM 1964 C C . CYS B 1 105 ? 10.656 -1.384 -6.344 1 97.94 105 CYS B C 1
ATOM 1966 O O . CYS B 1 105 ? 9.648 -0.783 -5.977 1 97.94 105 CYS B O 1
ATOM 1968 N N . LYS B 1 106 ? 11.852 -1.032 -5.992 1 95.94 106 LYS B N 1
ATOM 1969 C CA . LYS B 1 106 ? 12.117 0.054 -5.051 1 95.94 106 LYS B CA 1
ATOM 1970 C C . LYS B 1 106 ? 12.805 1.225 -5.742 1 95.94 106 LYS B C 1
ATOM 1972 O O . LYS B 1 106 ? 13.93 1.087 -6.23 1 95.94 106 LYS B O 1
ATOM 1977 N N . HIS B 1 107 ? 12.086 2.361 -5.723 1 95.69 107 HIS B N 1
ATOM 1978 C CA . HIS B 1 107 ? 12.633 3.559 -6.352 1 95.69 107 HIS B CA 1
ATOM 1979 C C . HIS B 1 107 ? 13.898 4.023 -5.641 1 95.69 107 HIS B C 1
ATOM 1981 O O . HIS B 1 107 ? 13.938 4.078 -4.41 1 95.69 107 HIS B O 1
ATOM 1987 N N . TYR B 1 108 ? 14.914 4.152 -6.379 1 89.12 108 TYR B N 1
ATOM 1988 C CA . TYR B 1 108 ? 16.109 4.727 -5.758 1 89.12 108 TYR B CA 1
ATOM 1989 C C . TYR B 1 108 ? 16.5 6.023 -6.449 1 89.12 108 TYR B C 1
ATOM 1991 O O . TYR B 1 108 ? 16.219 6.219 -7.633 1 89.12 108 TYR B O 1
ATOM 1999 N N . GLY B 1 109 ? 16.922 6.961 -5.633 1 79.19 109 GLY B N 1
ATOM 2000 C CA . GLY B 1 109 ? 17.219 8.32 -6.055 1 79.19 109 GLY B CA 1
ATOM 2001 C C . GLY B 1 109 ? 16.297 9.352 -5.445 1 79.19 109 GLY B C 1
ATOM 2002 O O . GLY B 1 109 ? 15.336 9.008 -4.762 1 79.19 109 GLY B O 1
ATOM 2003 N N . GLY B 1 110 ? 16.469 10.641 -5.578 1 74.12 110 GLY B N 1
ATOM 2004 C CA . GLY B 1 110 ? 15.75 11.711 -4.902 1 74.12 110 GLY B CA 1
ATOM 2005 C C . GLY B 1 110 ? 14.656 12.328 -5.762 1 74.12 110 GLY B C 1
ATOM 2006 O O . GLY B 1 110 ? 13.609 12.727 -5.25 1 74.12 110 GLY B O 1
ATOM 2007 N N . SER B 1 111 ? 14.773 12.258 -7.094 1 84.12 111 SER B N 1
ATOM 2008 C CA . SER B 1 111 ? 13.805 12.93 -7.953 1 84.12 111 SER B CA 1
ATOM 2009 C C . SER B 1 111 ? 12.641 12.008 -8.289 1 84.12 111 SER B C 1
ATOM 2011 O O . SER B 1 111 ? 12.836 10.828 -8.594 1 84.12 111 SER B O 1
ATOM 2013 N N . SER B 1 112 ? 11.422 12.539 -8.172 1 88.38 112 SER B N 1
ATOM 2014 C CA . SER B 1 112 ? 10.234 11.773 -8.539 1 88.38 112 SER B CA 1
ATOM 2015 C C . SER B 1 112 ? 9.867 11.992 -10.008 1 88.38 112 SER B C 1
ATOM 2017 O O . SER B 1 112 ? 8.805 11.57 -10.453 1 88.38 112 SER B O 1
ATOM 2019 N N . ARG B 1 113 ? 10.719 12.602 -10.75 1 91.06 113 ARG B N 1
ATOM 2020 C CA . ARG B 1 113 ? 10.5 12.812 -12.18 1 91.06 113 ARG B CA 1
ATOM 2021 C C . ARG B 1 113 ? 11.258 11.781 -13 1 91.06 113 ARG B C 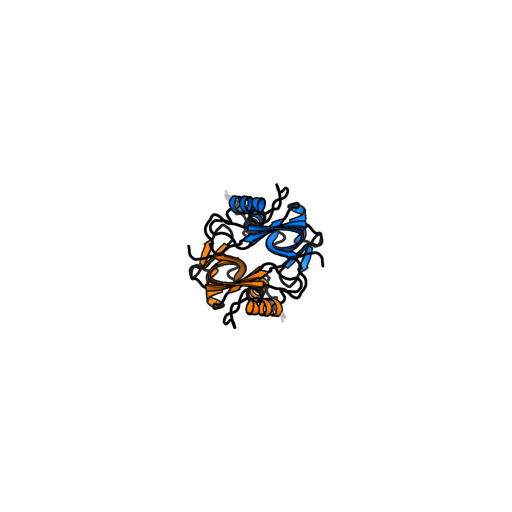1
ATOM 2023 O O . ARG B 1 113 ? 12.406 11.453 -12.688 1 91.06 113 ARG B O 1
ATOM 2030 N N . PRO B 1 114 ? 10.656 11.414 -14.078 1 92.06 114 PRO B N 1
ATOM 2031 C CA . PRO B 1 114 ? 11.383 10.492 -14.953 1 92.06 114 PRO B CA 1
ATOM 2032 C C . PRO B 1 114 ? 12.727 11.062 -15.422 1 92.06 114 PRO B C 1
ATOM 2034 O O . PRO B 1 114 ? 12.898 12.281 -15.469 1 92.06 114 PRO B O 1
ATOM 2037 N N . PRO B 1 115 ? 13.672 10.227 -15.906 1 93.31 115 PRO B N 1
ATOM 2038 C CA . PRO B 1 115 ? 13.609 8.766 -15.859 1 93.31 115 PRO B CA 1
ATOM 2039 C C . PRO B 1 115 ? 13.68 8.219 -14.438 1 93.31 115 PRO B C 1
ATOM 2041 O O . PRO B 1 115 ? 14.383 8.773 -13.594 1 93.31 115 PRO B O 1
ATOM 2044 N N . CYS B 1 116 ? 12.898 7.172 -14.148 1 95.56 116 CYS B N 1
ATOM 2045 C CA . CYS B 1 116 ? 12.852 6.512 -12.852 1 95.56 116 CYS B CA 1
ATOM 2046 C C . CYS B 1 116 ? 13.805 5.324 -12.805 1 95.56 116 CYS B C 1
ATOM 2048 O O . CYS B 1 116 ? 13.844 4.523 -13.742 1 95.56 116 CYS B O 1
ATOM 2050 N N . LYS B 1 117 ? 14.531 5.273 -11.766 1 96.06 117 LYS B N 1
ATOM 2051 C CA . LYS B 1 117 ? 15.406 4.125 -11.547 1 96.06 117 LYS B CA 1
ATOM 2052 C C . LYS B 1 117 ? 14.938 3.281 -10.367 1 96.06 117 LYS B C 1
ATOM 2054 O O . LYS B 1 117 ? 14.5 3.818 -9.352 1 96.06 117 LYS B O 1
ATOM 2059 N N . TYR B 1 118 ? 15.062 1.941 -10.562 1 96.62 118 TYR B N 1
ATOM 2060 C CA . TYR B 1 118 ? 14.578 1.035 -9.523 1 96.62 118 TYR B CA 1
ATOM 2061 C C . TYR B 1 118 ? 15.609 -0.041 -9.211 1 96.62 118 TYR B C 1
ATOM 2063 O O . TYR B 1 118 ? 16.359 -0.467 -10.102 1 96.62 118 TYR B O 1
ATOM 2071 N N . ARG B 1 119 ? 15.609 -0.394 -7.973 1 94.75 119 ARG B N 1
ATOM 2072 C CA . ARG B 1 119 ? 16.219 -1.654 -7.551 1 94.75 119 ARG B CA 1
ATOM 2073 C C . ARG B 1 119 ? 15.172 -2.766 -7.48 1 94.75 119 ARG B C 1
ATOM 2075 O O . ARG B 1 119 ? 14.055 -2.547 -7.008 1 94.75 119 ARG B O 1
ATOM 2082 N N . ALA B 1 120 ? 15.586 -3.932 -7.965 1 96.88 120 ALA B N 1
ATOM 2083 C CA . ALA B 1 120 ? 14.672 -5.07 -7.945 1 96.88 120 ALA B CA 1
ATOM 2084 C C . ALA B 1 120 ? 15.141 -6.137 -6.957 1 96.88 120 ALA B C 1
ATOM 2086 O O . ALA B 1 120 ? 16.344 -6.434 -6.887 1 96.88 120 ALA B O 1
ATOM 2087 N N . THR B 1 121 ? 14.227 -6.617 -6.145 1 95.19 121 THR B N 1
ATOM 2088 C CA . THR B 1 121 ? 14.438 -7.836 -5.371 1 95.19 121 THR B CA 1
ATOM 2089 C C . THR B 1 121 ? 13.383 -8.883 -5.711 1 95.19 121 THR B C 1
ATOM 2091 O O . THR B 1 121 ? 12.18 -8.602 -5.645 1 95.19 121 THR B O 1
ATOM 2094 N N . SER B 1 122 ? 13.891 -10.031 -6.145 1 95.75 122 SER B N 1
ATOM 2095 C CA . SER B 1 122 ? 12.961 -11.078 -6.57 1 95.75 122 SER B CA 1
ATOM 2096 C C . SER B 1 122 ? 13.125 -12.336 -5.73 1 95.75 122 SER B C 1
ATOM 2098 O O . SER B 1 122 ? 14.203 -12.609 -5.207 1 95.75 122 SER B O 1
ATOM 2100 N N . GLY B 1 123 ? 11.961 -13.023 -5.535 1 94.94 123 GLY B N 1
ATOM 2101 C CA . GLY B 1 123 ? 12.016 -14.273 -4.793 1 94.94 123 GLY B CA 1
ATOM 2102 C C . GLY B 1 123 ? 10.641 -14.828 -4.457 1 94.94 123 GLY B C 1
ATOM 2103 O O . GLY B 1 123 ? 9.625 -14.289 -4.887 1 94.94 123 GLY B O 1
ATOM 2104 N N . SER B 1 124 ? 10.734 -16 -3.828 1 97.06 124 SER B N 1
ATOM 2105 C CA . SER B 1 124 ? 9.508 -16.656 -3.365 1 97.06 124 SER B CA 1
ATOM 2106 C C . SER B 1 124 ? 9.055 -16.078 -2.029 1 97.06 124 SER B C 1
ATOM 2108 O O . SER B 1 124 ? 9.805 -16.078 -1.052 1 97.06 124 SER B O 1
ATOM 2110 N N . ARG B 1 125 ? 7.855 -15.523 -1.993 1 96.75 125 ARG B N 1
ATOM 2111 C CA . ARG B 1 125 ? 7.32 -14.891 -0.793 1 96.75 125 ARG B CA 1
ATOM 2112 C C . ARG B 1 125 ? 5.824 -15.148 -0.653 1 96.75 125 ARG B C 1
ATOM 2114 O O . ARG B 1 125 ? 5.152 -15.469 -1.635 1 96.75 125 ARG B O 1
ATOM 2121 N N . ARG B 1 126 ? 5.32 -15.07 0.514 1 97.94 126 ARG B N 1
ATOM 2122 C CA . ARG B 1 126 ? 3.881 -14.938 0.721 1 97.94 126 ARG B CA 1
ATOM 2123 C C . ARG B 1 126 ? 3.439 -13.484 0.587 1 97.94 126 ARG B C 1
ATOM 2125 O O . ARG B 1 126 ? 4.242 -12.562 0.771 1 97.94 126 ARG B O 1
ATOM 2132 N N . ILE B 1 127 ? 2.213 -13.312 0.201 1 98.5 127 ILE B N 1
ATOM 2133 C CA . ILE B 1 127 ? 1.78 -11.938 0.011 1 98.5 127 ILE B CA 1
ATOM 2134 C C . ILE B 1 127 ? 0.613 -11.625 0.946 1 98.5 127 ILE B C 1
ATOM 2136 O O . ILE B 1 127 ? -0.199 -12.508 1.246 1 98.5 127 ILE B O 1
ATOM 2140 N N . VAL B 1 128 ? 0.577 -10.406 1.471 1 98.19 128 VAL B N 1
ATOM 2141 C CA . VAL B 1 128 ? -0.457 -9.867 2.352 1 98.19 128 VAL B CA 1
ATOM 2142 C C . VAL B 1 128 ? -1.345 -8.898 1.576 1 98.19 128 VAL B C 1
ATOM 2144 O O . VAL B 1 128 ? -0.861 -7.898 1.041 1 98.19 128 VAL B O 1
ATOM 2147 N N . ILE B 1 129 ? -2.662 -9.227 1.521 1 98.56 129 ILE B N 1
ATOM 2148 C CA . ILE B 1 129 ? -3.549 -8.383 0.728 1 98.56 129 ILE B CA 1
ATOM 2149 C C . ILE B 1 129 ? -4.812 -8.07 1.527 1 98.56 129 ILE B C 1
ATOM 2151 O O . ILE B 1 129 ? -5.133 -8.766 2.492 1 98.56 129 ILE B O 1
ATOM 2155 N N . ALA B 1 130 ? -5.43 -6.918 1.165 1 96.94 130 ALA B N 1
ATOM 2156 C CA . ALA B 1 130 ? -6.793 -6.648 1.607 1 96.94 130 ALA B CA 1
ATOM 2157 C C . ALA B 1 130 ? -7.812 -7.184 0.604 1 96.94 130 ALA B C 1
ATOM 2159 O O . ALA B 1 130 ? -7.543 -7.23 -0.598 1 96.94 130 ALA B O 1
ATOM 2160 N N . CYS B 1 131 ? -8.938 -7.613 1.131 1 96.62 131 CYS B N 1
ATOM 2161 C CA . CYS B 1 131 ? -10.008 -8.141 0.296 1 96.62 131 CYS B CA 1
ATOM 2162 C C . CYS B 1 131 ? -11.297 -7.355 0.508 1 96.62 131 CYS B C 1
ATOM 2164 O O . CYS B 1 131 ? -11.617 -6.969 1.634 1 96.62 131 CYS B O 1
ATOM 2166 N N . ARG B 1 132 ? -11.961 -7.074 -0.568 1 92.19 132 ARG B N 1
ATOM 2167 C CA . ARG B 1 132 ? -13.289 -6.465 -0.555 1 92.19 132 ARG B CA 1
ATOM 2168 C C . ARG B 1 132 ? -14.312 -7.355 -1.257 1 92.19 132 ARG B C 1
ATOM 2170 O O . ARG B 1 132 ? -14.234 -7.559 -2.471 1 92.19 132 ARG B O 1
ATOM 2177 N N . ASN B 1 133 ? -15.18 -7.871 -0.445 1 91.88 133 ASN B N 1
ATOM 2178 C CA . ASN B 1 133 ? -16.219 -8.758 -0.964 1 91.88 133 ASN B CA 1
ATOM 2179 C C . ASN B 1 133 ? -15.625 -9.891 -1.792 1 91.88 133 ASN B C 1
ATOM 2181 O O . ASN B 1 133 ? -16.062 -10.133 -2.92 1 91.88 133 ASN B O 1
ATOM 2185 N N . GLY B 1 134 ? -14.539 -10.43 -1.251 1 95.38 134 GLY B N 1
ATOM 2186 C CA . GLY B 1 134 ? -13.977 -11.641 -1.824 1 95.38 134 GLY B CA 1
ATOM 2187 C C . GLY B 1 134 ? -13 -11.367 -2.953 1 95.38 134 GLY B C 1
ATOM 2188 O O . GLY B 1 134 ? -12.492 -12.305 -3.584 1 95.38 134 GLY B O 1
ATOM 2189 N N . LEU B 1 135 ? -12.75 -10.047 -3.195 1 97.62 135 LEU B N 1
ATOM 2190 C CA . LEU B 1 135 ? -11.836 -9.703 -4.273 1 97.62 135 LEU B CA 1
ATOM 2191 C C . LEU B 1 135 ? -10.625 -8.945 -3.736 1 97.62 135 LEU B C 1
ATOM 2193 O O . LEU B 1 135 ? -10.758 -8.102 -2.854 1 97.62 135 LEU B O 1
ATOM 2197 N N . PRO B 1 136 ? -9.453 -9.305 -4.316 1 98.31 136 PRO B N 1
ATOM 2198 C CA . PRO B 1 136 ? -8.273 -8.523 -3.93 1 98.31 136 PRO B CA 1
ATOM 2199 C C . PRO B 1 136 ? -8.438 -7.035 -4.211 1 98.31 136 PRO B C 1
ATOM 2201 O O . PRO B 1 136 ? -8.922 -6.652 -5.277 1 98.31 136 PRO B O 1
ATOM 2204 N N . SER B 1 137 ? -8.039 -6.227 -3.297 1 96.44 137 SER B N 1
ATOM 2205 C CA . SER B 1 137 ? -8.211 -4.793 -3.502 1 96.44 137 SER B CA 1
ATOM 2206 C C . SER B 1 137 ? -6.891 -4.051 -3.338 1 96.44 137 SER B C 1
ATOM 2208 O O . SER B 1 137 ? -6.668 -3.018 -3.977 1 96.44 137 SER B O 1
ATOM 2210 N N . HIS B 1 138 ? -5.992 -4.422 -2.4 1 95.56 138 HIS B N 1
ATOM 2211 C CA . HIS B 1 138 ? -4.727 -3.742 -2.129 1 95.56 138 HIS B CA 1
ATOM 2212 C C . HIS B 1 138 ? -3.654 -4.73 -1.69 1 95.56 138 HIS B C 1
ATOM 2214 O O . HIS B 1 138 ? -3.934 -5.656 -0.923 1 95.56 138 HIS B O 1
ATOM 2220 N N . LEU B 1 139 ? -2.471 -4.598 -2.244 1 98.38 139 LEU B N 1
ATOM 2221 C CA . LEU B 1 139 ? -1.331 -5.375 -1.767 1 98.38 139 LEU B CA 1
ATOM 2222 C C . LEU B 1 139 ? -0.517 -4.578 -0.754 1 98.38 139 LEU B C 1
ATOM 2224 O O . LEU B 1 139 ? 0.023 -3.518 -1.081 1 98.38 139 LEU B O 1
ATOM 2228 N N . ASP B 1 140 ? -0.46 -5.129 0.425 1 97.25 140 ASP B N 1
ATOM 2229 C CA . ASP B 1 140 ? 0.227 -4.418 1.499 1 97.25 140 ASP B CA 1
ATOM 2230 C C . ASP B 1 140 ? 1.729 -4.699 1.471 1 97.25 140 ASP B C 1
ATOM 2232 O O . ASP B 1 140 ? 2.539 -3.771 1.508 1 97.25 140 ASP B O 1
ATOM 2236 N N . GLU B 1 141 ? 2.051 -5.973 1.458 1 97.31 141 GLU B N 1
ATOM 2237 C CA . GLU B 1 141 ? 3.467 -6.332 1.466 1 97.31 141 GLU B CA 1
ATOM 2238 C C . GLU B 1 141 ? 3.672 -7.781 1.042 1 97.31 141 GLU B C 1
ATOM 2240 O O . GLU B 1 141 ? 2.707 -8.539 0.9 1 97.31 141 GLU B O 1
ATOM 2245 N N . SER B 1 142 ? 4.859 -8.148 0.753 1 97 142 SER B N 1
ATOM 2246 C CA . SER B 1 142 ? 5.289 -9.523 0.568 1 97 142 SER B CA 1
ATOM 2247 C C . SER B 1 142 ? 6.293 -9.938 1.64 1 97 142 SER B C 1
ATOM 2249 O O . SER B 1 142 ? 7.117 -9.133 2.074 1 97 142 SER B O 1
ATOM 2251 N N . ILE B 1 143 ? 6.152 -11.164 2.117 1 93.94 143 ILE B N 1
ATOM 2252 C CA . ILE B 1 143 ? 6.906 -11.609 3.285 1 93.94 143 ILE B CA 1
ATOM 2253 C C . ILE B 1 143 ? 7.641 -12.906 2.963 1 93.94 143 ILE B C 1
ATOM 2255 O O . ILE B 1 143 ? 7.059 -13.828 2.391 1 93.94 143 ILE B O 1
ATOM 2259 N N . PHE B 1 144 ? 8.922 -12.867 3.367 1 87.75 144 PHE B N 1
ATOM 2260 C CA . PHE B 1 144 ? 9.633 -14.133 3.256 1 87.75 144 PHE B CA 1
ATOM 2261 C C . PHE B 1 144 ? 9.055 -15.172 4.207 1 87.75 144 PHE B C 1
ATOM 2263 O O . PHE B 1 144 ? 8.562 -14.828 5.285 1 87.75 144 PHE B O 1
ATOM 2270 N N . HIS B 1 145 ? 8.93 -16.359 3.748 1 72.38 145 HIS B N 1
ATOM 2271 C CA . HIS B 1 145 ? 8.5 -17.453 4.605 1 72.38 145 HIS B CA 1
ATOM 2272 C C . HIS B 1 145 ? 9.414 -17.594 5.816 1 72.38 145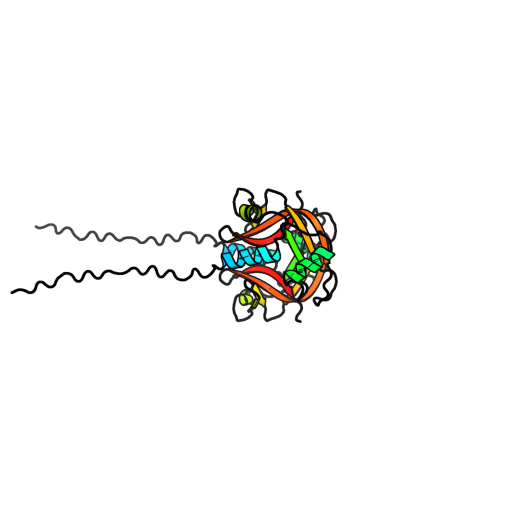 HIS B C 1
ATOM 2274 O O . HIS B 1 145 ? 10.633 -17.719 5.668 1 72.38 145 HIS B O 1
ATOM 2280 N N . VAL B 1 146 ? 8.984 -16.922 6.957 1 50.91 146 VAL B N 1
ATOM 2281 C CA . VAL B 1 146 ? 9.789 -17.234 8.133 1 50.91 146 VAL B CA 1
ATOM 2282 C C . VAL B 1 146 ? 9.312 -18.547 8.758 1 50.91 146 VAL B C 1
ATOM 2284 O O . VAL B 1 146 ? 8.117 -18.859 8.727 1 50.91 146 VAL B O 1
#

Secondary structure (DSSP, 8-state):
------------------------HHHHHHHHHHHHHB-SS-S--SHHHHHHHHHHTT-BTTB-SEEEEEES-HHHHHGGGSTTTEEEETTTEEEESS-EEEEEEEEESS--SSSPEEEEEEEEEEEEEEEETTEEEEEEEEE---/------------------------HHHHHHHHHHHHHB-SS-S--SHHHHHHHHHHTT-BTTB-SEEEEEES-HHHHHGGGSTTTEEEETTTEEEESS-EEEEEEEEESS--SSSPEEEEEEEEEEEEEEEETTEEEEEEEEE---

Sequence (292 aa):
MVMGLGPLLLVFMLVLGLTPSTLSQDDIAYRNFLTRHYDAKPKGRDHKYCESMMGKRGMTRPCKDFNTFVHGTKESIKAICTDENGSPYGPEFRISKSSFQVTNCKHYGGSSRPPCKYRATSGSRRIVIACRNGLPSHLDESIFHVMVMGLGPLLLVFMLVLGLTPSTLSQDDIAYRNFLTRHYDAKPKGRDHKYCESMMGKRGMTRPCKDFNTFVHGTKESIKAICTDENGSPYGPEFRISKSSFQVTNCKHYGGSSRPPCKYRATSGSRRIVIACRNGLPSHLDESIFHV

Radius of gyration: 25.56 Å; Cα contacts (8 Å, |Δi|>4): 543; chains: 2; bounding box: 96×42×50 Å

InterPro domains:
  IPR001427 Pancreatic ribonuclease [PR00794] (49-68)
  IPR001427 Pancreatic ribonuclease [PR00794] (69-88)
  IPR001427 Pancreatic ribonuclease [PR00794] (92-110)
  IPR001427 Pancreatic ribonuclease [PR00794] (114-136)
  IPR001427 Pancreatic ribonuclease [PTHR11437] (6-143)
  IPR023411 Ribonuclease A, active site [PS00127] (63-69)
  IPR023412 Ribonuclease A-domain [PF00074] (30-140)
  IPR023412 Ribonuclease A-domain [SM00092] (26-143)
  IPR036816 Ribonuclease A-like domain superfamily [G3DSA:3.10.130.10] (24-145)
  IPR036816 Ribonuclease A-like domain superfamily [SSF54076] (27-144)

Organism: Erinaceus europaeus (NCBI:txid9365)

Solvent-accessible surface area (backbone atoms only — not comparable to full-atom values): 16392 Å² total; per-residue (Å²): 135,84,78,72,81,69,82,78,75,75,74,77,74,77,69,75,70,76,61,79,80,68,79,47,73,57,52,52,29,28,54,52,32,42,61,68,25,56,42,60,75,65,80,64,61,39,34,67,34,38,42,50,51,36,47,78,57,64,40,32,83,54,38,50,61,64,48,56,34,36,37,55,52,73,65,63,57,36,29,24,53,38,77,84,26,18,40,82,41,78,96,64,30,25,29,33,72,57,70,33,43,34,33,37,28,36,50,53,80,87,72,47,51,66,84,58,46,39,47,47,51,62,47,70,21,24,43,32,29,32,56,45,95,57,31,48,42,46,78,76,51,72,39,67,82,122,136,81,78,72,81,68,83,79,75,76,75,76,74,75,71,75,69,77,62,78,79,70,78,47,73,56,53,52,30,28,52,51,33,43,62,68,26,54,42,61,76,67,81,65,61,37,35,67,34,38,42,50,51,36,47,78,60,64,40,33,83,55,38,51,62,64,49,53,34,38,39,55,51,71,66,63,57,37,30,25,53,36,76,83,26,17,40,81,41,77,95,64,29,24,29,33,73,56,69,34,42,34,35,37,30,36,49,54,80,87,71,46,52,66,88,60,46,39,46,47,50,62,48,70,21,24,43,32,29,32,58,45,94,54,31,47,43,44,79,75,50,73,40,67,83,123

Nearest PDB structures (foldseek):
  4ahj-assembly1_A  TM=9.867E-01  e=1.264E-18  Homo sapiens
  5m9p-assembly1_A  TM=9.847E-01  e=1.508E-18  Homo sapiens
  9bdp-assembly1_ANG  TM=9.812E-01  e=7.893E-19  Homo sapiens
  5m9j-assembly1_A  TM=9.863E-01  e=1.909E-18  Homo sapiens
  1un4-assembly1_A  TM=9.872E-01  e=2.278E-18  Homo sapiens

Foldseek 3Di:
DPPPPPPPPPPPPPPPVPPPPPQDPQNVLQVLCCLQAEDQDFPDQWFVSVLVSCVVSPCVVQPDFKGKHWHHDQVLVLCCLDPVFWDDDPDFKIKGNFWTWMKMWGWDDDGRHPPTTTGIDIDTWIWIFGHDPSGTRGTDDTHHDD/DPPPPDPPPPPPPPPPVPPPPPDDPQNVLQVLCCLQAEDQDFPDQWFVSLLVSCVVSPCVVQPDFKGKHWHHDQVLVLCCLDPVFWDDDPDFKIKGNFWTWMKMWGWDDDGRHDPTTTGIDIDTWIWIFGHDPSGTRGTDDTHHDD